Protein 3TTG (pdb70)

Solvent-accessible surface area: 15547 Å² total

B-factor: mean 44.16, std 16.24, range [23.48, 127.46]

Secondary structure (DSSP, 8-state):
-------GGGTTHHHHHHS-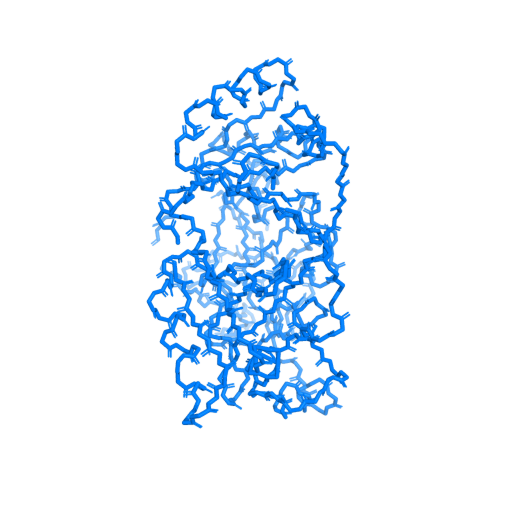EEE--SSPPP-EEEESTTHHHHHHTTBSS--SS--TTBEEEEEEE-TT--EEEEEEEEEETTEEEEE--TT-HHHHHHHHHHT--TT---EEE--TTEEEEEEESTTHHHHHHHHSSS---SSEE--TTS-EEEE--SB-GGG-B---EEEEEEEGGGHHHHHHHHHHHHHHHT-EE--HHHHHHHHHHTT---TTTTSSTT--TTTTT-HHHH--SSS---TTHHHHHHHHHTS---EEEEEEEE------SEEEE-TTT--EEEEEEEEEEETTTTEEEEEEEEEGGG-STT-EEE-TT--EEEEE-S---

Structure (mmCIF, N/CA/C/O backbone):
data_3TTG
#
_entry.id   3TTG
#
_cell.length_a   115.616
_cell.length_b   115.616
_cell.length_c   75.428
_cell.angle_alpha   90.00
_cell.angle_beta   90.00
_cell.angle_gamma   90.00
#
_symmetry.space_group_name_H-M   'P 43 21 2'
#
loop_
_entity.id
_entity.type
_entity.pdbx_description
1 polymer 'Putative aminomethyltransferase'
2 non-polymer 'CHLORIDE ION'
3 water water
#
loop_
_atom_site.group_PDB
_atom_site.id
_atom_site.type_symbol
_atom_site.label_atom_id
_atom_site.label_alt_id
_atom_site.label_comp_id
_atom_site.label_asym_id
_atom_site.label_entity_id
_atom_site.label_seq_id
_atom_site.pdbx_PDB_ins_code
_atom_site.Cartn_x
_atom_site.Cartn_y
_atom_site.Cartn_z
_atom_site.occupancy
_atom_site.B_iso_or_equiv
_atom_site.auth_seq_id
_atom_site.auth_comp_id
_atom_site.auth_asym_id
_atom_site.auth_atom_id
_atom_site.pdbx_PDB_model_num
ATOM 1 N N . ASN A 1 16 ? 45.481 10.573 -0.690 1.00 68.28 -5 ASN A N 1
ATOM 2 C CA . ASN A 1 16 ? 46.303 10.626 0.530 1.00 67.52 -5 ASN A CA 1
ATOM 3 C C . ASN A 1 16 ? 45.658 9.703 1.562 1.00 67.89 -5 ASN A C 1
ATOM 4 O O . ASN A 1 16 ? 44.682 10.084 2.208 1.00 69.98 -5 ASN A O 1
ATOM 9 N N . LEU A 1 17 ? 46.116 8.444 1.613 1.00 60.05 -4 LEU A N 1
ATOM 10 C CA . LEU A 1 17 ? 45.578 7.426 2.517 1.00 57.74 -4 LEU A CA 1
ATOM 11 C C . LEU A 1 17 ? 46.527 7.233 3.680 1.00 56.20 -4 LEU A C 1
ATOM 12 O O . LEU A 1 17 ? 47.730 7.406 3.529 1.00 55.71 -4 LEU A O 1
ATOM 17 N N . TYR A 1 18 ? 45.978 6.937 4.851 1.00 49.72 -3 TYR A N 1
ATOM 18 C CA . TYR A 1 18 ? 46.742 6.777 6.095 1.00 47.02 -3 TYR A CA 1
ATOM 19 C C . TYR A 1 18 ? 47.126 5.336 6.255 1.00 51.29 -3 TYR A C 1
ATOM 20 O O . TYR A 1 18 ? 46.316 4.521 6.679 1.00 50.45 -3 TYR A O 1
ATOM 29 N N . PHE A 1 19 ? 48.353 5.012 5.882 1.00 48.96 -2 PHE A N 1
ATOM 30 C CA . PHE A 1 19 ? 48.900 3.662 5.998 1.00 49.10 -2 PHE A CA 1
ATOM 31 C C . PHE A 1 19 ? 50.050 3.699 7.015 1.00 54.88 -2 PHE A C 1
ATOM 32 O O . PHE A 1 19 ? 51.052 3.023 6.869 1.00 58.58 -2 PHE A O 1
ATOM 40 N N . GLN A 1 20 ? 49.845 4.449 8.074 1.00 48.49 -1 GLN A N 1
ATOM 41 C CA . GLN A 1 20 ? 50.815 4.693 9.137 1.00 49.75 -1 GLN A CA 1
ATOM 42 C C . GLN A 1 20 ? 50.286 4.156 10.468 1.00 47.41 -1 GLN A C 1
ATOM 43 O O . GLN A 1 20 ? 50.757 4.608 11.493 1.00 46.91 -1 GLN A O 1
ATOM 49 N N . GLY A 1 21 ? 49.292 3.256 10.474 1.00 38.36 0 GLY A N 1
ATOM 50 C CA . GLY A 1 21 ? 48.637 2.899 11.734 1.00 35.71 0 GLY A CA 1
ATOM 51 C C . GLY A 1 21 ? 49.328 1.841 12.553 1.00 39.97 0 GLY A C 1
ATOM 52 O O . GLY A 1 21 ? 50.175 1.101 12.041 1.00 38.03 0 GLY A O 1
ATOM 61 N N . LEU A 1 23 ? 48.250 -1.489 14.510 1.00 37.43 2 LEU A N 1
ATOM 62 C CA . LEU A 1 23 ? 47.118 -2.403 14.643 1.00 38.44 2 LEU A CA 1
ATOM 63 C C . LEU A 1 23 ? 47.520 -3.536 15.605 1.00 40.68 2 LEU A C 1
ATOM 64 O O . LEU A 1 23 ? 47.897 -4.632 15.202 1.00 39.90 2 LEU A O 1
ATOM 69 N N . THR A 1 24 ? 47.382 -3.266 16.877 1.00 37.49 3 THR A N 1
ATOM 70 C CA . THR A 1 24 ? 47.882 -4.141 17.944 1.00 40.55 3 THR A CA 1
ATOM 71 C C . THR A 1 24 ? 47.258 -5.516 17.988 1.00 41.47 3 THR A C 1
ATOM 72 O O . THR A 1 24 ? 47.930 -6.432 18.452 1.00 37.66 3 THR A O 1
ATOM 76 N N . GLU A 1 25 ? 45.992 -5.686 17.524 1.00 39.31 4 GLU A N 1
ATOM 77 C CA . GLU A 1 25 ? 45.370 -7.024 17.584 1.00 40.20 4 GLU A CA 1
ATOM 78 C C . GLU A 1 25 ? 46.075 -8.078 16.712 1.00 42.93 4 GLU A C 1
ATOM 79 O O . GLU A 1 25 ? 45.980 -9.247 17.051 1.00 42.05 4 GLU A O 1
ATOM 85 N N . VAL A 1 26 ? 46.855 -7.687 15.685 1.00 37.17 5 VAL A N 1
ATOM 86 C CA . VAL A 1 26 ? 47.592 -8.659 14.827 1.00 35.03 5 VAL A CA 1
ATOM 87 C C . VAL A 1 26 ? 49.086 -8.411 14.824 1.00 37.97 5 VAL A C 1
ATOM 88 O O . VAL A 1 26 ? 49.787 -8.932 13.942 1.00 37.48 5 VAL A O 1
ATOM 92 N N . SER A 1 27 ? 49.598 -7.626 15.810 1.00 35.29 6 SER A N 1
ATOM 93 C CA . SER A 1 27 ? 51.032 -7.348 15.902 1.00 38.92 6 SER A CA 1
ATOM 94 C C . SER A 1 27 ? 51.886 -8.632 16.044 1.00 45.51 6 SER A C 1
ATOM 95 O O . SER A 1 27 ? 53.059 -8.621 15.682 1.00 45.72 6 SER A O 1
ATOM 98 N N . ASP A 1 28 ? 51.326 -9.698 16.610 1.00 42.99 7 ASP A N 1
ATOM 99 C CA . ASP A 1 28 ? 52.089 -10.934 16.803 1.00 43.13 7 ASP A CA 1
ATOM 100 C C . ASP A 1 28 ? 52.281 -11.746 15.488 1.00 41.61 7 ASP A C 1
ATOM 101 O O . ASP A 1 28 ? 53.016 -12.725 15.536 1.00 40.83 7 ASP A O 1
ATOM 106 N N . THR A 1 29 ? 51.749 -11.314 14.301 1.00 34.05 8 THR A N 1
ATOM 107 C CA . THR A 1 29 ? 52.130 -12.038 13.065 1.00 33.30 8 THR A CA 1
ATOM 108 C C . THR A 1 29 ? 53.617 -11.809 12.808 1.00 38.02 8 THR A C 1
ATOM 109 O O . THR A 1 29 ? 54.294 -12.664 12.241 1.00 35.97 8 THR A O 1
ATOM 113 N N . ARG A 1 30 ? 54.166 -10.680 13.325 1.00 35.88 9 ARG A N 1
ATOM 114 C CA . ARG A 1 30 ? 55.600 -10.360 13.167 1.00 36.64 9 ARG A CA 1
ATOM 115 C C . ARG A 1 30 ? 56.491 -11.513 13.645 1.00 40.15 9 ARG A C 1
ATOM 116 O O . ARG A 1 30 ? 57.460 -11.875 12.973 1.00 39.66 9 ARG A O 1
ATOM 124 N N . ILE A 1 31 ? 56.113 -12.139 14.773 1.00 36.73 10 ILE A N 1
ATOM 125 C CA . ILE A 1 31 ? 56.870 -13.265 15.323 1.00 35.91 10 ILE A CA 1
ATOM 126 C C . ILE A 1 31 ? 56.713 -14.459 14.394 1.00 38.02 10 ILE A C 1
ATOM 127 O O . ILE A 1 31 ? 57.682 -15.186 14.153 1.00 38.95 10 ILE A O 1
ATOM 132 N N . ALA A 1 32 ? 55.510 -14.698 13.871 1.00 35.21 11 ALA A N 1
ATOM 133 C CA . ALA A 1 32 ? 55.336 -15.839 12.968 1.00 34.21 11 ALA A CA 1
ATOM 134 C C . ALA A 1 32 ? 56.146 -15.674 11.676 1.00 37.63 11 ALA A C 1
ATOM 135 O O . ALA A 1 32 ? 56.698 -16.652 11.186 1.00 37.20 11 ALA A O 1
ATOM 137 N N . HIS A 1 33 ? 56.270 -14.425 11.152 1.00 35.57 12 HIS A N 1
ATOM 138 C CA . HIS A 1 33 ? 57.053 -14.161 9.941 1.00 34.47 12 HIS A CA 1
ATOM 139 C C . HIS A 1 33 ? 58.558 -14.325 10.168 1.00 41.26 12 HIS A C 1
ATOM 140 O O . HIS A 1 33 ? 59.260 -14.684 9.247 1.00 42.59 12 HIS A O 1
ATOM 147 N N . LYS A 1 34 ? 59.043 -14.076 11.379 1.00 40.10 13 LYS A N 1
ATOM 148 C CA . LYS A 1 34 ? 60.468 -14.151 11.703 1.00 40.79 13 LYS A CA 1
ATOM 149 C C . LYS A 1 34 ? 60.868 -15.529 12.269 1.00 43.85 13 LYS A C 1
ATOM 150 O O . LYS A 1 34 ? 61.982 -15.970 12.032 1.00 43.68 13 LYS A O 1
ATOM 156 N N . LYS A 1 35 ? 60.015 -16.145 13.087 1.00 39.60 14 LYS A N 1
ATOM 157 C CA . LYS A 1 35 ? 60.295 -17.454 13.700 1.00 39.11 14 LYS A CA 1
ATOM 158 C C . LYS A 1 35 ? 59.259 -18.477 13.238 1.00 40.08 14 LYS A C 1
ATOM 159 O O . LYS A 1 35 ? 59.455 -19.170 12.229 1.00 40.55 14 LYS A O 1
ATOM 165 N N . PHE A 1 36 ? 58.183 -18.618 13.969 1.00 36.87 15 PHE A N 1
ATOM 166 C CA . PHE A 1 36 ? 57.110 -19.523 13.577 1.00 37.17 15 PHE A CA 1
ATOM 167 C C . PHE A 1 36 ? 55.881 -19.216 14.384 1.00 38.82 15 PHE A C 1
ATOM 168 O O . PHE A 1 36 ? 55.967 -18.622 15.464 1.00 37.45 15 PHE A O 1
ATOM 176 N N . GLY A 1 37 ? 54.758 -19.608 13.812 1.00 35.14 16 GLY A N 1
ATOM 177 C CA . GLY A 1 37 ? 53.457 -19.448 14.408 1.00 33.72 16 GLY A CA 1
ATOM 178 C C . GLY A 1 37 ? 52.816 -20.800 14.489 1.00 36.71 16 GLY A C 1
ATOM 179 O O . GLY A 1 37 ? 52.967 -21.625 13.588 1.00 34.13 16 GLY A O 1
ATOM 180 N N . LEU A 1 38 ? 52.052 -20.995 15.534 1.00 35.82 17 LEU A N 1
ATOM 181 C CA . LEU A 1 38 ? 51.295 -22.215 15.829 1.00 34.66 17 LEU A CA 1
ATOM 182 C C . LEU A 1 38 ? 49.818 -21.863 15.888 1.00 36.92 17 LEU A C 1
ATOM 183 O O . LEU A 1 38 ? 49.450 -20.853 16.512 1.00 37.01 17 LEU A O 1
ATOM 188 N N . PHE A 1 39 ? 48.955 -22.672 15.219 1.00 32.90 18 PHE A N 1
ATOM 189 C CA . PHE A 1 39 ? 47.523 -22.440 15.170 1.00 31.86 18 PHE A CA 1
ATOM 190 C C . PHE A 1 39 ? 46.742 -23.728 15.325 1.00 34.00 18 PHE A C 1
ATOM 191 O O . PHE A 1 39 ? 47.019 -24.701 14.616 1.00 31.55 18 PHE A O 1
ATOM 199 N N . TYR A 1 40 ? 45.688 -23.712 16.174 1.00 34.10 19 TYR A N 1
ATOM 200 C CA . TYR A 1 40 ? 44.808 -24.862 16.382 1.00 34.50 19 TYR A CA 1
ATOM 201 C C . TYR A 1 40 ? 43.452 -24.576 15.765 1.00 36.25 19 TYR A C 1
ATOM 202 O O . TYR A 1 40 ? 42.650 -23.893 16.374 1.00 35.95 19 TYR A O 1
ATOM 211 N N . PRO A 1 41 ? 43.178 -25.002 14.536 1.00 33.22 20 PRO A N 1
ATOM 212 C CA . PRO A 1 41 ? 41.862 -24.670 13.935 1.00 32.42 20 PRO A CA 1
ATOM 213 C C . PRO A 1 41 ? 40.694 -25.277 14.681 1.00 37.02 20 PRO A C 1
ATOM 214 O O . PRO A 1 41 ? 40.795 -26.394 15.191 1.00 37.82 20 PRO A O 1
ATOM 218 N N . SER A 1 42 ? 39.609 -24.523 14.765 1.00 33.83 21 SER A N 1
ATOM 219 C CA . SER A 1 42 ? 38.373 -24.927 15.405 1.00 36.60 21 SER A CA 1
ATOM 220 C C . SER A 1 42 ? 37.721 -26.038 14.582 1.00 41.99 21 SER A C 1
ATOM 221 O O . SER A 1 42 ? 37.137 -26.980 15.120 1.00 39.78 21 SER A O 1
ATOM 224 N N . VAL A 1 43 ? 37.865 -25.942 13.263 1.00 36.52 22 VAL A N 1
ATOM 225 C CA . VAL A 1 43 ? 37.377 -26.963 12.351 1.00 34.69 22 VAL A CA 1
ATOM 226 C C . VAL A 1 43 ? 38.541 -27.296 11.430 1.00 37.97 22 VAL A C 1
ATOM 227 O O . VAL A 1 43 ? 38.999 -26.445 10.674 1.00 36.91 22 VAL A O 1
ATOM 231 N N . SER A 1 44 ? 39.024 -28.497 11.492 1.00 35.85 23 SER A N 1
ATOM 232 C CA . SER A 1 44 ? 40.117 -28.897 10.614 1.00 37.17 23 SER A CA 1
ATOM 233 C C . SER A 1 44 ? 39.645 -29.223 9.198 1.00 40.85 23 SER A C 1
ATOM 234 O O . SER A 1 44 ? 38.451 -29.427 8.966 1.00 37.71 23 SER A O 1
ATOM 237 N N . ARG A 1 45 ? 40.600 -29.342 8.252 1.00 34.35 24 ARG A N 1
ATOM 238 C CA . ARG A 1 45 ? 40.245 -29.977 7.010 1.00 31.11 24 ARG A CA 1
ATOM 239 C C . ARG A 1 45 ? 39.825 -31.451 7.304 1.00 33.59 24 ARG A C 1
ATOM 240 O O . ARG A 1 45 ? 40.468 -32.183 8.092 1.00 31.83 24 ARG A O 1
ATOM 248 N N . PRO A 1 46 ? 38.784 -31.945 6.640 1.00 29.77 25 PRO A N 1
ATOM 249 C CA . PRO A 1 46 ? 38.484 -33.394 6.722 1.00 29.71 25 PRO A CA 1
ATOM 250 C C . PRO A 1 46 ? 39.617 -34.256 6.159 1.00 32.28 25 PRO A C 1
ATOM 251 O O . PRO A 1 46 ? 40.446 -33.789 5.390 1.00 32.58 25 PRO A O 1
ATOM 255 N N . SER A 1 47 ? 3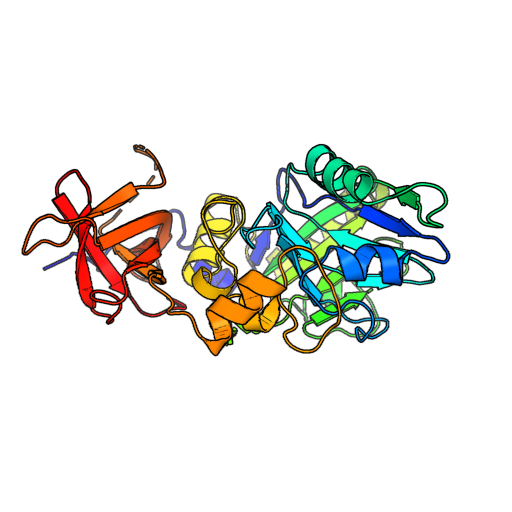9.660 -35.514 6.578 1.00 30.00 26 SER A N 1
ATOM 256 C CA . SER A 1 47 ? 40.650 -36.544 6.206 1.00 29.39 26 SER A CA 1
ATOM 257 C C . SER A 1 47 ? 39.951 -37.608 5.450 1.00 30.44 26 SER A C 1
ATOM 258 O O . SER A 1 47 ? 39.356 -38.477 6.076 1.00 31.13 26 SER A O 1
ATOM 261 N N . ILE A 1 48 ? 39.969 -37.552 4.121 1.00 26.91 27 ILE A N 1
ATOM 262 C CA . ILE A 1 48 ? 39.212 -38.495 3.293 1.00 26.38 27 ILE A CA 1
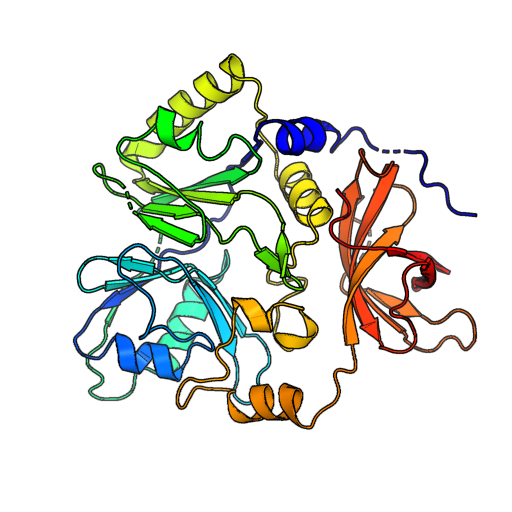ATOM 263 C C . ILE A 1 48 ? 40.131 -39.434 2.606 1.00 33.04 27 ILE A C 1
ATOM 264 O O . ILE A 1 48 ? 41.070 -38.999 1.935 1.00 30.89 27 ILE A O 1
ATOM 269 N N . PHE A 1 49 ? 39.875 -40.726 2.725 1.00 32.31 28 PHE A N 1
ATOM 270 C CA . PHE A 1 49 ? 40.757 -41.707 2.063 1.00 32.16 28 PHE A CA 1
ATOM 271 C C . PHE A 1 49 ? 40.033 -42.425 0.958 1.00 35.39 28 PHE A C 1
ATOM 272 O O . PHE A 1 49 ? 38.832 -42.706 1.067 1.00 35.61 28 PHE A O 1
ATOM 280 N N . VAL A 1 50 ? 40.762 -42.708 -0.129 1.00 30.71 29 VAL A N 1
ATOM 281 C CA . VAL A 1 50 ? 40.232 -43.439 -1.267 1.00 30.53 29 VAL A CA 1
ATOM 282 C C . VAL A 1 50 ? 41.112 -44.677 -1.509 1.00 34.48 29 VAL A C 1
ATOM 283 O O . VAL A 1 50 ? 42.321 -44.574 -1.754 1.00 33.52 29 VAL A O 1
ATOM 287 N N . GLU A 1 51 ? 40.485 -45.833 -1.498 1.00 34.29 30 GLU A N 1
ATOM 288 C CA . GLU A 1 51 ? 41.156 -47.098 -1.736 1.00 36.23 30 GLU A CA 1
ATOM 289 C C . GLU A 1 51 ? 40.492 -47.854 -2.839 1.00 39.06 30 GLU A C 1
ATOM 290 O O . GLU A 1 51 ? 39.407 -47.471 -3.298 1.00 35.19 30 GLU A O 1
ATOM 296 N N . GLY A 1 52 ? 41.180 -48.875 -3.321 1.00 37.96 31 GLY A N 1
ATOM 297 C CA . GLY A 1 52 ? 40.658 -49.765 -4.351 1.00 37.83 31 GLY A CA 1
ATOM 298 C C . GLY A 1 52 ? 41.524 -49.780 -5.585 1.00 42.47 31 GLY A C 1
ATOM 299 O O . GLY A 1 52 ? 42.332 -48.882 -5.813 1.00 40.18 31 GLY A O 1
ATOM 300 N N . GLU A 1 53 ? 41.331 -50.802 -6.400 1.00 41.07 32 GLU A N 1
ATOM 301 C CA . GLU A 1 53 ? 42.113 -51.019 -7.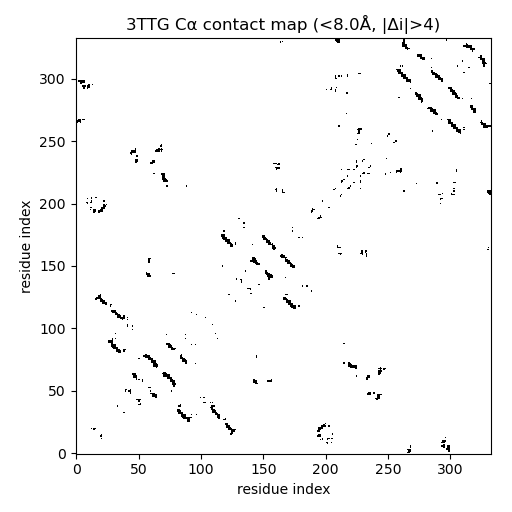609 1.00 41.37 32 GLU A CA 1
ATOM 302 C C . GLU A 1 53 ? 41.951 -49.882 -8.635 1.00 44.12 32 GLU A C 1
ATOM 303 O O . GLU A 1 53 ? 42.919 -49.566 -9.306 1.00 45.24 32 GLU A O 1
ATOM 309 N N . ASP A 1 54 ? 40.767 -49.254 -8.718 1.00 38.50 33 ASP A N 1
ATOM 310 C CA . ASP A 1 54 ? 40.520 -48.128 -9.653 1.00 37.74 33 ASP A CA 1
ATOM 311 C C . ASP A 1 54 ? 40.597 -46.765 -8.971 1.00 40.16 33 ASP A C 1
ATOM 312 O O . ASP A 1 54 ? 40.165 -45.793 -9.572 1.00 40.31 33 ASP A O 1
ATOM 317 N N . ARG A 1 55 ? 41.232 -46.649 -7.800 1.00 34.42 34 ARG A N 1
ATOM 318 C CA . ARG A 1 55 ? 41.286 -45.363 -7.093 1.00 33.88 34 ARG A CA 1
ATOM 319 C C . ARG A 1 55 ? 41.944 -44.258 -7.921 1.00 38.53 34 ARG A C 1
ATOM 320 O O . ARG A 1 55 ? 41.495 -43.128 -7.878 1.00 36.20 34 ARG A O 1
ATOM 328 N N . LYS A 1 56 ? 42.988 -44.593 -8.672 1.00 37.04 35 LYS A N 1
ATOM 329 C CA . LYS A 1 56 ? 43.805 -43.607 -9.390 1.00 37.67 35 LYS A CA 1
ATOM 330 C C . LYS A 1 56 ? 43.065 -43.049 -10.591 1.00 36.51 35 LYS A C 1
ATOM 331 O O . LYS A 1 56 ? 42.974 -41.858 -10.757 1.00 35.66 35 LYS A O 1
ATOM 337 N N . ASN A 1 57 ? 42.581 -43.910 -11.443 1.00 34.17 36 ASN A N 1
ATOM 338 C CA . ASN A 1 57 ? 41.810 -43.509 -12.613 1.00 33.61 36 ASN A CA 1
ATOM 339 C C . ASN A 1 57 ? 40.534 -42.737 -12.196 1.00 36.37 36 ASN A C 1
ATOM 340 O O . ASN A 1 57 ? 40.113 -41.778 -12.859 1.00 33.33 36 ASN A O 1
ATOM 345 N N . PHE A 1 58 ? 39.888 -43.233 -11.145 1.00 31.03 37 PHE A N 1
ATOM 346 C CA . PHE A 1 58 ? 38.694 -42.625 -10.600 1.00 30.75 37 PHE A CA 1
ATOM 347 C C . PHE A 1 58 ? 38.996 -41.134 -10.224 1.00 30.77 37 PHE A C 1
ATOM 348 O O . PHE A 1 58 ? 38.354 -40.229 -10.731 1.00 28.34 37 PHE A O 1
ATOM 356 N N . LEU A 1 59 ? 39.982 -40.899 -9.397 1.00 28.58 38 LEU A N 1
ATOM 357 C CA . LEU A 1 59 ? 40.313 -39.545 -8.975 1.00 28.91 38 LEU A CA 1
ATOM 358 C C . LEU A 1 59 ? 40.909 -38.700 -10.071 1.00 29.56 38 LEU A C 1
ATOM 359 O O . LEU A 1 59 ? 40.599 -37.516 -10.149 1.00 27.59 38 LEU A O 1
ATOM 364 N N . GLN A 1 60 ? 41.679 -39.294 -10.964 1.00 26.49 39 GLN A N 1
ATOM 365 C CA . GLN A 1 60 ? 42.282 -38.559 -12.094 1.00 26.66 39 GLN A CA 1
ATOM 366 C C . GLN A 1 60 ? 41.231 -37.939 -13.020 1.00 31.42 39 GLN A C 1
ATOM 367 O O . GLN A 1 60 ? 41.486 -36.888 -13.614 1.00 30.14 39 GLN A O 1
ATOM 373 N N . GLY A 1 61 ? 40.058 -38.580 -13.142 1.00 28.64 40 GLY A N 1
ATOM 374 C CA . GLY A 1 61 ? 38.990 -38.086 -13.993 1.00 26.47 40 GLY A CA 1
ATOM 375 C C . GLY A 1 61 ? 38.165 -36.990 -13.335 1.00 30.05 40 GLY A C 1
ATOM 376 O O . GLY A 1 61 ? 37.372 -36.323 -14.002 1.00 29.02 40 GLY A O 1
ATOM 377 N N . ILE A 1 62 ? 38.396 -36.701 -12.067 1.00 25.81 41 ILE A N 1
ATOM 378 C CA . ILE A 1 62 ? 37.585 -35.648 -11.419 1.00 28.50 41 ILE A CA 1
ATOM 379 C C . ILE A 1 62 ? 38.410 -34.497 -10.823 1.00 30.34 41 ILE A C 1
ATOM 380 O O . ILE A 1 62 ? 37.868 -33.410 -10.690 1.00 31.20 41 ILE A O 1
ATOM 385 N N . ALA A 1 63 ? 39.670 -34.737 -10.468 1.00 30.27 42 ALA A N 1
ATOM 386 C CA . ALA A 1 63 ? 40.617 -33.746 -9.979 1.00 28.54 42 ALA A CA 1
ATOM 387 C C . ALA A 1 63 ? 41.214 -33.012 -11.190 1.00 29.69 42 ALA A C 1
ATOM 388 O O . ALA A 1 63 ? 41.482 -33.634 -12.230 1.00 29.20 42 ALA A O 1
ATOM 390 N N . SER A 1 64 ? 41.517 -31.735 -11.021 1.00 24.76 43 SER A N 1
ATOM 391 C CA . SER A 1 64 ? 42.180 -30.963 -12.085 1.00 25.31 43 SER A CA 1
ATOM 392 C C . SER A 1 64 ? 43.703 -31.211 -12.132 1.00 27.17 43 SER A C 1
ATOM 393 O O . SER A 1 64 ? 44.358 -30.918 -13.128 1.00 27.37 43 SER A O 1
ATOM 396 N N . GLN A 1 65 ? 44.264 -31.750 -11.032 1.00 26.37 44 GLN A N 1
ATOM 397 C CA . GLN A 1 65 ? 45.668 -32.040 -10.913 1.00 25.46 44 GLN A CA 1
ATOM 398 C C . GLN A 1 65 ? 45.983 -33.443 -11.436 1.00 29.36 44 GLN A C 1
ATOM 399 O O . GLN A 1 65 ? 45.133 -34.321 -11.443 1.00 28.10 44 GLN A O 1
ATOM 405 N N . ASP A 1 66 ? 47.173 -33.617 -11.946 1.00 25.52 45 ASP A N 1
ATOM 406 C CA . ASP A 1 66 ? 47.705 -34.915 -12.342 1.00 27.67 45 ASP A CA 1
ATOM 407 C C . ASP A 1 66 ? 48.109 -35.708 -11.056 1.00 39.37 45 ASP A C 1
ATOM 408 O O . ASP A 1 66 ? 49.134 -35.373 -10.418 1.00 39.95 45 ASP A O 1
ATOM 413 N N . ILE A 1 67 ? 47.245 -36.644 -10.656 1.00 42.45 46 ILE A N 1
ATOM 414 C CA . ILE A 1 67 ? 47.371 -37.527 -9.478 1.00 46.17 46 ILE A CA 1
ATOM 415 C C . ILE A 1 67 ? 48.253 -38.750 -9.802 1.00 51.69 46 ILE A C 1
ATOM 416 O O . ILE A 1 67 ? 48.835 -39.278 -8.889 1.00 51.17 46 ILE A O 1
ATOM 421 N N . LEU A 1 68 ? 48.285 -39.235 -11.064 1.00 53.36 47 LEU A N 1
ATOM 422 C CA . LEU A 1 68 ? 49.039 -40.428 -11.487 1.00 56.10 47 LEU A CA 1
ATOM 423 C C . LEU A 1 68 ? 50.544 -40.227 -11.429 1.00 63.57 47 LEU A C 1
ATOM 424 O O . LEU A 1 68 ? 51.270 -41.131 -11.019 1.00 63.34 47 LEU A O 1
ATOM 429 N N . LYS A 1 69 ? 51.012 -39.075 -11.904 1.00 64.42 48 LYS A N 1
ATOM 430 C CA . LYS A 1 69 ? 52.443 -38.756 -11.932 1.00 66.87 48 LYS A CA 1
ATOM 431 C C . LYS A 1 69 ? 53.019 -38.558 -10.532 1.00 73.48 48 LYS A C 1
ATOM 432 O O . LYS A 1 69 ? 54.229 -38.758 -10.340 1.00 73.82 48 LYS A O 1
ATOM 438 N N . GLN A 1 70 ? 52.171 -38.110 -9.579 1.00 70.03 49 GLN A N 1
ATOM 439 C CA . GLN A 1 70 ? 52.581 -37.811 -8.205 1.00 69.66 49 GLN A CA 1
ATOM 440 C C . GLN A 1 70 ? 53.373 -38.963 -7.562 1.00 72.26 49 GLN A C 1
ATOM 441 O O . GLN A 1 70 ? 52.930 -40.111 -7.616 1.00 71.26 49 GLN A O 1
ATOM 447 N N . ASP A 1 71 ? 54.527 -38.640 -6.929 1.00 69.64 50 ASP A N 1
ATOM 448 C CA . ASP A 1 71 ? 55.406 -39.635 -6.257 1.00 69.44 50 ASP A CA 1
ATOM 449 C C . ASP A 1 71 ? 54.845 -40.087 -4.873 1.00 71.55 50 ASP A C 1
ATOM 450 O O . ASP A 1 71 ? 53.849 -39.546 -4.396 1.00 71.99 50 ASP A O 1
ATOM 455 N N . GLU A 1 72 ? 55.493 -41.087 -4.252 1.00 65.11 51 GLU A N 1
ATOM 456 C CA . GLU A 1 72 ? 55.048 -41.715 -2.998 1.00 63.93 51 GLU A CA 1
ATOM 457 C C . GLU A 1 72 ? 54.943 -40.777 -1.778 1.00 62.13 51 GLU A C 1
ATOM 458 O O . GLU A 1 72 ? 53.942 -40.852 -1.067 1.00 61.36 51 GLU A O 1
ATOM 464 N N . LYS A 1 73 ? 55.946 -39.941 -1.487 1.00 51.43 52 LYS A N 1
ATOM 465 C CA . LYS A 1 73 ? 55.834 -39.079 -0.283 1.00 49.79 52 LYS A CA 1
ATOM 466 C C . LYS A 1 73 ? 55.605 -37.597 -0.701 1.00 45.75 52 LYS A C 1
ATOM 467 O O . LYS A 1 73 ? 55.940 -36.686 0.037 1.00 43.26 52 LYS A O 1
ATOM 473 N N . SER A 1 74 ? 54.977 -37.368 -1.848 1.00 43.24 53 SER A N 1
ATOM 474 C CA . SER A 1 74 ? 54.726 -36.040 -2.327 1.00 41.26 53 SER A CA 1
ATOM 475 C C . SER A 1 74 ? 53.323 -35.597 -1.977 1.00 39.31 53 SER A C 1
ATOM 476 O O . SER A 1 74 ? 52.373 -36.402 -1.825 1.00 38.71 53 SER A O 1
ATOM 479 N N . LEU A 1 75 ? 53.174 -34.275 -1.925 1.00 32.40 54 LEU A N 1
ATOM 480 C CA . LEU A 1 75 ? 51.895 -33.655 -1.739 1.00 32.25 54 LEU A CA 1
ATOM 481 C C . LEU A 1 75 ? 51.576 -32.849 -2.995 1.00 35.20 54 LEU A C 1
ATOM 482 O O . LEU A 1 75 ? 52.454 -32.173 -3.506 1.00 34.02 54 LEU A O 1
ATOM 487 N N . SER A 1 76 ? 50.335 -32.841 -3.423 1.00 29.31 55 SER A N 1
ATOM 488 C CA . SER A 1 76 ? 49.938 -31.978 -4.542 1.00 30.06 55 SER A CA 1
ATOM 489 C C . SER A 1 76 ? 48.658 -31.243 -4.192 1.00 29.69 55 SER A C 1
ATOM 490 O O . SER A 1 76 ? 47.966 -31.616 -3.237 1.00 29.47 55 SER A O 1
ATOM 493 N N . TYR A 1 77 ? 48.483 -30.068 -4.788 1.00 25.78 56 TYR A N 1
ATOM 494 C CA . TYR A 1 77 ? 47.300 -29.281 -4.657 1.00 26.76 56 TYR A CA 1
ATOM 495 C C . TYR A 1 77 ? 46.418 -29.576 -5.867 1.00 27.87 56 TYR A C 1
ATOM 496 O O . TYR A 1 77 ? 46.930 -29.753 -6.983 1.00 24.80 56 TYR A O 1
ATOM 505 N N . SER A 1 78 ? 45.153 -29.632 -5.653 1.00 23.61 57 SER A N 1
ATOM 506 C CA . SER A 1 78 ? 44.192 -29.806 -6.752 1.00 23.48 57 SER A CA 1
ATOM 507 C C . SER A 1 78 ? 42.925 -29.062 -6.506 1.00 30.37 57 SER A C 1
ATOM 508 O O . SER A 1 78 ? 42.508 -28.881 -5.359 1.00 30.57 57 SER A O 1
ATOM 511 N N . PHE A 1 79 ? 42.243 -28.745 -7.597 1.00 28.11 58 PHE A N 1
ATOM 512 C CA . PHE A 1 79 ? 40.865 -28.342 -7.597 1.00 26.36 58 PHE A CA 1
ATOM 513 C C . PHE A 1 79 ? 39.983 -29.511 -8.016 1.00 30.16 58 PHE A C 1
ATOM 514 O O . PHE A 1 79 ? 40.425 -30.469 -8.653 1.00 27.55 58 PHE A O 1
ATOM 522 N N . PHE A 1 80 ? 38.719 -29.376 -7.681 1.00 28.24 59 PHE A N 1
ATOM 523 C CA . PHE A 1 80 ? 37.610 -30.208 -8.150 1.00 27.40 59 PHE A CA 1
ATOM 524 C C . PHE A 1 80 ? 36.656 -29.237 -8.767 1.00 29.00 59 PHE A C 1
ATOM 525 O O . PHE A 1 80 ? 36.109 -28.347 -8.087 1.00 28.77 59 PHE A O 1
ATOM 533 N N . LEU A 1 81 ? 36.542 -29.316 -10.065 1.00 25.43 60 LEU A N 1
ATOM 534 C CA . LEU A 1 81 ? 35.714 -28.353 -10.798 1.00 26.01 60 LEU A CA 1
ATOM 535 C C . LEU A 1 81 ? 34.412 -28.908 -11.239 1.00 31.76 60 LEU A C 1
ATOM 536 O O . LEU A 1 81 ? 34.252 -30.107 -11.291 1.00 31.11 60 LEU A O 1
ATOM 541 N N . ASN A 1 82 ? 33.469 -28.010 -11.583 1.00 31.77 61 ASN A N 1
ATOM 542 C CA . ASN A 1 82 ? 32.232 -28.390 -12.214 1.00 31.82 61 ASN A CA 1
ATOM 543 C C . ASN A 1 82 ? 32.514 -28.465 -13.726 1.00 34.18 61 ASN A C 1
ATOM 544 O O . ASN A 1 82 ? 33.583 -28.036 -14.147 1.00 31.29 61 ASN A O 1
ATOM 549 N N . PRO A 1 83 ? 31.559 -28.906 -14.557 1.00 31.90 62 PRO A N 1
ATOM 550 C CA . PRO A 1 83 ? 31.800 -29.026 -16.012 1.00 31.47 62 PRO A CA 1
ATOM 551 C C . PRO A 1 83 ? 32.194 -27.719 -16.760 1.00 35.08 62 PRO A C 1
ATOM 552 O O . PRO A 1 83 ? 32.800 -27.767 -17.850 1.00 30.91 62 PRO A O 1
ATOM 556 N N . LYS A 1 84 ? 31.796 -26.570 -16.203 1.00 31.59 63 LYS A N 1
ATOM 557 C CA . LYS A 1 84 ? 32.123 -25.271 -16.741 1.00 31.01 63 LYS A CA 1
ATOM 558 C C . LYS A 1 84 ? 33.473 -24.765 -16.168 1.00 34.37 63 LYS A C 1
ATOM 559 O O . LYS A 1 84 ? 33.835 -23.652 -16.456 1.00 32.61 63 LYS A O 1
ATOM 565 N N . ALA A 1 85 ? 34.219 -25.580 -15.372 1.00 30.99 64 ALA A N 1
ATOM 566 C CA . ALA A 1 85 ? 35.525 -25.248 -14.844 1.00 30.10 64 ALA A CA 1
ATOM 567 C C . ALA A 1 85 ? 35.521 -24.244 -13.714 1.00 34.40 64 ALA A C 1
ATOM 568 O O . ALA A 1 85 ? 36.602 -23.824 -13.329 1.00 30.70 64 ALA A O 1
ATOM 570 N N . ARG A 1 86 ? 34.380 -24.019 -13.053 1.00 33.23 65 ARG A N 1
ATOM 571 C CA . ARG A 1 86 ? 34.337 -23.216 -11.835 1.00 31.89 65 ARG A CA 1
ATOM 572 C C . ARG A 1 86 ? 34.741 -24.110 -10.650 1.00 32.68 65 ARG A C 1
ATOM 573 O O . ARG A 1 86 ? 34.529 -25.317 -10.667 1.00 28.08 65 ARG A O 1
ATOM 581 N N . ILE A 1 87 ? 35.310 -23.498 -9.644 1.00 29.56 66 ILE A N 1
ATOM 582 C CA . ILE A 1 87 ? 35.847 -24.190 -8.483 1.00 28.37 66 ILE A CA 1
ATOM 583 C C . ILE A 1 87 ? 34.736 -24.647 -7.545 1.00 32.94 66 ILE A C 1
ATOM 584 O O . ILE A 1 87 ? 34.014 -23.819 -7.012 1.00 32.16 66 ILE A O 1
ATOM 589 N N . LEU A 1 88 ? 34.697 -25.940 -7.236 1.00 29.52 67 LEU A N 1
ATOM 590 C CA . LEU A 1 88 ? 33.783 -26.472 -6.229 1.00 29.51 67 LEU A CA 1
ATOM 591 C C . LEU A 1 88 ? 34.519 -26.678 -4.973 1.00 31.32 67 LEU A C 1
ATOM 592 O O . LEU A 1 88 ? 34.027 -26.314 -3.929 1.00 31.21 67 LEU A O 1
ATOM 597 N N . PHE A 1 89 ? 35.705 -27.282 -5.045 1.00 28.34 68 PHE A N 1
ATOM 598 C CA . PHE A 1 89 ? 36.578 -27.518 -3.877 1.00 26.60 68 PHE A CA 1
ATOM 599 C C . PHE A 1 89 ? 38.038 -27.425 -4.262 1.00 29.34 68 PHE A C 1
ATOM 600 O O . PHE A 1 89 ? 38.390 -27.566 -5.415 1.00 29.81 68 PHE A O 1
ATOM 608 N N . ASP A 1 90 ? 38.902 -27.257 -3.267 1.00 27.50 69 ASP A N 1
ATOM 609 C CA . ASP A 1 90 ? 40.317 -27.468 -3.413 1.00 28.62 69 ASP A CA 1
ATOM 610 C C . ASP A 1 90 ? 40.637 -28.647 -2.469 1.00 31.97 69 ASP A C 1
ATOM 611 O O . ASP A 1 90 ? 39.811 -29.014 -1.665 1.00 33.38 69 ASP A O 1
ATOM 616 N N . ALA A 1 91 ? 41.740 -29.313 -2.654 1.00 29.23 70 ALA A N 1
ATOM 617 C CA . ALA A 1 91 ? 42.204 -30.356 -1.731 1.00 29.85 70 ALA A CA 1
ATOM 618 C C . ALA A 1 91 ? 43.724 -30.492 -1.780 1.00 31.31 70 ALA A C 1
ATOM 619 O O . ALA A 1 91 ? 44.310 -30.372 -2.854 1.00 29.00 70 ALA A O 1
ATOM 621 N N . TRP A 1 92 ? 44.313 -30.909 -0.677 1.00 29.72 71 TRP A N 1
ATOM 622 C CA . TRP A 1 92 ? 45.681 -31.391 -0.603 1.00 27.98 71 TRP A CA 1
ATOM 623 C C . TRP A 1 92 ? 45.567 -32.873 -0.828 1.00 31.15 71 TRP A C 1
ATOM 624 O O . TRP A 1 92 ? 44.666 -33.519 -0.249 1.00 30.07 71 TRP A O 1
ATOM 635 N N A CYS A 1 93 ? 46.449 -33.424 -1.662 0.60 26.57 72 CYS A N 1
ATOM 636 N N B CYS A 1 93 ? 46.446 -33.428 -1.665 0.40 31.57 72 CYS A N 1
ATOM 637 C CA A CYS A 1 93 ? 46.410 -34.818 -2.082 0.60 27.32 72 CYS A CA 1
ATOM 638 C CA B CYS A 1 93 ? 46.396 -34.823 -2.080 0.40 34.18 72 CYS A CA 1
ATOM 639 C C A CYS A 1 93 ? 47.744 -35.500 -1.792 0.60 34.22 72 CYS A C 1
ATOM 640 C C B CYS A 1 93 ? 47.732 -35.515 -1.824 0.40 37.19 72 CYS A C 1
ATOM 641 O O A CYS A 1 93 ? 48.788 -35.041 -2.261 0.60 31.60 72 CYS A O 1
ATOM 642 O O B CYS A 1 93 ? 48.764 -35.065 -2.321 0.40 35.57 72 CYS A O 1
ATOM 647 N N . GLY A 1 94 ? 47.677 -36.629 -1.098 1.00 32.92 73 GLY A N 1
ATOM 648 C CA . GLY A 1 94 ? 48.829 -37.451 -0.766 1.00 34.61 73 GLY A CA 1
ATOM 649 C C . GLY A 1 94 ? 48.603 -38.913 -1.073 1.00 42.02 73 GLY A C 1
ATOM 650 O O . GLY A 1 94 ? 47.475 -39.342 -1.216 1.00 36.96 73 GLY A O 1
ATOM 651 N N . ASN A 1 95 ? 49.662 -39.700 -1.138 1.00 50.34 74 ASN A N 1
ATOM 652 C CA . ASN A 1 95 ? 49.605 -41.156 -1.340 1.00 54.85 74 ASN A CA 1
ATOM 653 C C . ASN A 1 95 ? 50.247 -41.861 -0.170 1.00 66.51 74 ASN A C 1
ATOM 654 O O . ASN A 1 95 ? 51.319 -41.450 0.261 1.00 68.84 74 ASN A O 1
ATOM 659 N N . PHE A 1 96 ? 49.662 -42.949 0.302 1.00 66.84 75 PHE A N 1
ATOM 660 C CA . PHE A 1 96 ? 50.277 -43.738 1.357 1.00 69.04 75 PHE A CA 1
ATOM 661 C C . PHE A 1 96 ? 49.794 -45.123 1.211 1.00 72.48 75 PHE A C 1
ATOM 662 O O . PHE A 1 96 ? 48.582 -45.310 1.118 1.00 71.62 75 PHE A O 1
ATOM 670 N N . GLU A 1 97 ? 50.728 -46.110 1.164 1.00 69.95 76 GLU A N 1
ATOM 671 C CA . GLU A 1 97 ? 50.393 -47.506 0.942 1.00 69.93 76 GLU A CA 1
ATOM 672 C C . GLU A 1 97 ? 49.549 -47.580 -0.365 1.00 66.65 76 GLU A C 1
ATOM 673 O O . GLU A 1 97 ? 49.894 -46.909 -1.344 1.00 65.92 76 GLU A O 1
ATOM 679 N N . ASP A 1 98 ? 48.401 -48.266 -0.321 1.00 58.02 77 ASP A N 1
ATOM 680 C CA . ASP A 1 98 ? 47.468 -48.425 -1.424 1.00 56.28 77 ASP A CA 1
ATOM 681 C C . ASP A 1 98 ? 46.264 -47.480 -1.221 1.00 50.40 77 ASP A C 1
ATOM 682 O O . ASP A 1 98 ? 45.136 -47.878 -1.472 1.00 47.43 77 ASP A O 1
ATOM 687 N N . LYS A 1 99 ? 46.496 -46.271 -0.696 1.00 45.21 78 LYS A N 1
ATOM 688 C CA . LYS A 1 99 ? 45.435 -45.284 -0.464 1.00 44.72 78 LYS A CA 1
ATOM 689 C C . LYS A 1 99 ? 45.811 -43.906 -0.984 1.00 42.00 78 LYS A C 1
ATOM 690 O O . LYS A 1 99 ? 46.974 -43.526 -0.953 1.00 40.39 78 LYS A O 1
ATOM 696 N N . ILE A 1 100 ? 44.797 -43.133 -1.432 1.00 35.50 79 ILE A N 1
ATOM 697 C CA . ILE A 1 100 ? 44.969 -41.719 -1.791 1.00 34.49 79 ILE A CA 1
ATOM 698 C C . ILE A 1 100 ? 44.329 -40.941 -0.647 1.00 33.75 79 ILE A C 1
ATOM 699 O O . ILE A 1 100 ? 43.211 -41.274 -0.257 1.00 32.76 79 ILE A O 1
ATOM 704 N N . ALA A 1 101 ? 45.065 -40.014 -0.007 1.00 30.18 80 ALA A N 1
ATOM 705 C CA . ALA A 1 101 ? 44.527 -39.161 1.081 1.00 30.96 80 ALA A CA 1
ATOM 706 C C . ALA A 1 101 ? 44.138 -37.810 0.517 1.00 34.14 80 ALA A C 1
ATOM 707 O O . ALA A 1 101 ? 44.925 -37.232 -0.194 1.00 33.28 80 ALA A O 1
ATOM 709 N N . LEU A 1 102 ? 42.936 -37.330 0.793 1.00 27.97 81 LEU A N 1
ATOM 710 C CA . LEU A 1 102 ? 42.434 -36.072 0.308 1.00 26.77 81 LEU A CA 1
ATOM 711 C C . LEU A 1 102 ? 42.022 -35.256 1.467 1.00 30.63 81 LEU A C 1
ATOM 712 O O . LEU A 1 102 ? 41.264 -35.725 2.342 1.00 28.26 81 LEU A O 1
ATOM 717 N N . PHE A 1 103 ? 42.435 -34.002 1.443 1.00 26.81 82 PHE A N 1
ATOM 718 C CA . PHE A 1 103 ? 42.090 -33.035 2.517 1.00 25.95 82 PHE A CA 1
ATOM 719 C C . PHE A 1 103 ? 41.350 -31.848 1.898 1.00 29.37 82 PHE A C 1
ATOM 720 O O . PHE A 1 103 ? 41.971 -30.850 1.493 1.00 29.00 82 PHE A O 1
ATOM 728 N N . PRO A 1 104 ? 40.010 -31.963 1.788 1.00 26.98 83 PRO A N 1
ATOM 729 C CA . PRO A 1 104 ? 39.201 -30.857 1.251 1.00 26.23 83 PRO A CA 1
ATOM 730 C C . PRO A 1 104 ? 39.031 -29.735 2.289 1.00 29.56 83 PRO A C 1
ATOM 731 O O . PRO A 1 104 ? 39.616 -29.813 3.357 1.00 29.41 83 PRO A O 1
ATOM 735 N N . PRO A 1 105 ? 38.345 -28.645 1.955 1.00 27.90 84 PRO A N 1
ATOM 736 C CA . PRO A 1 105 ? 38.249 -27.535 2.903 1.00 28.32 84 PRO A CA 1
ATOM 737 C C . PRO A 1 105 ? 37.477 -27.860 4.171 1.00 34.03 84 PRO A C 1
ATOM 738 O O . PRO A 1 105 ? 36.534 -28.642 4.145 1.00 30.81 84 PRO A O 1
ATOM 742 N N . ALA A 1 106 ? 37.799 -27.158 5.258 1.00 31.46 85 ALA A N 1
ATOM 743 C CA . ALA A 1 106 ? 37.049 -27.269 6.511 1.00 33.71 85 ALA A CA 1
ATOM 744 C C . ALA A 1 106 ? 35.560 -27.112 6.275 1.00 36.51 85 ALA A C 1
ATOM 745 O O . ALA A 1 106 ? 35.147 -26.262 5.511 1.00 36.29 85 ALA A O 1
ATOM 747 N N . GLY A 1 107 ? 34.764 -27.944 6.918 1.00 35.20 86 GLY A N 1
ATOM 748 C CA . GLY A 1 107 ? 33.323 -27.865 6.834 1.00 36.49 86 GLY A CA 1
ATOM 749 C C . GLY A 1 107 ? 32.696 -28.492 5.594 1.00 37.31 86 GLY A C 1
ATOM 750 O O . GLY A 1 107 ? 31.498 -28.411 5.459 1.00 36.30 86 GLY A O 1
ATOM 751 N N . THR A 1 108 ? 33.460 -29.186 4.740 1.00 32.88 87 THR A N 1
ATOM 752 C CA . THR A 1 108 ? 32.925 -29.809 3.501 1.00 34.11 87 THR A CA 1
ATOM 753 C C . THR A 1 108 ? 32.903 -31.350 3.526 1.00 37.41 87 THR A C 1
ATOM 754 O O . THR A 1 108 ? 32.666 -31.975 2.464 1.00 35.37 87 THR A O 1
ATOM 758 N N . ARG A 1 109 ? 33.089 -31.984 4.703 1.00 35.33 88 ARG A N 1
ATOM 759 C CA . ARG A 1 109 ? 33.265 -33.431 4.750 1.00 35.32 88 ARG A CA 1
ATOM 760 C C . ARG A 1 109 ? 32.151 -34.201 4.011 1.00 40.28 88 ARG A C 1
ATOM 761 O O . ARG A 1 109 ? 32.475 -35.112 3.240 1.00 38.29 88 ARG A O 1
ATOM 769 N N . GLU A 1 110 ? 30.878 -33.820 4.217 1.00 35.14 89 GLU A N 1
ATOM 770 C CA . GLU A 1 110 ? 29.731 -34.467 3.571 1.00 35.67 89 GLU A CA 1
ATOM 771 C C . GLU A 1 110 ? 29.607 -34.054 2.108 1.00 38.74 89 GLU A C 1
ATOM 772 O O . GLU A 1 110 ? 29.492 -34.917 1.231 1.00 35.32 89 GLU A O 1
ATOM 778 N N . GLU A 1 111 ? 29.633 -32.727 1.827 1.00 37.87 90 GLU A N 1
ATOM 779 C CA . GLU A 1 111 ? 29.491 -32.234 0.456 1.00 37.66 90 GLU A CA 1
ATOM 780 C C . GLU A 1 111 ? 30.644 -32.738 -0.448 1.00 34.87 90 GLU A C 1
ATOM 781 O O . GLU A 1 111 ? 30.406 -33.060 -1.609 1.00 32.77 90 GLU A O 1
ATOM 787 N N . PHE A 1 112 ? 31.873 -32.776 0.061 1.00 30.35 91 PHE A N 1
ATOM 788 C CA . PHE A 1 112 ? 33.023 -33.284 -0.687 1.00 28.88 91 PHE A CA 1
ATOM 789 C C . PHE A 1 112 ? 32.883 -34.773 -0.973 1.00 31.40 91 PHE A C 1
ATOM 790 O O . PHE A 1 112 ? 33.129 -35.176 -2.080 1.00 31.60 91 PHE A O 1
ATOM 798 N N . VAL A 1 113 ? 32.499 -35.583 0.004 1.00 31.69 92 VAL A N 1
ATOM 799 C CA . VAL A 1 113 ? 32.310 -37.020 -0.183 1.00 31.82 92 VAL A CA 1
ATOM 800 C C . VAL A 1 113 ? 31.177 -37.266 -1.194 1.00 33.67 92 VAL A C 1
ATOM 801 O O . VAL A 1 113 ? 31.342 -38.098 -2.094 1.00 30.82 92 VAL A O 1
ATOM 805 N N . ASN A 1 114 ? 30.079 -36.496 -1.103 1.00 31.22 93 ASN A N 1
ATOM 806 C CA . ASN A 1 114 ? 28.977 -36.590 -2.065 1.00 31.93 93 ASN A CA 1
ATOM 807 C C . ASN A 1 114 ? 29.435 -36.264 -3.492 1.00 31.97 93 ASN A C 1
ATOM 808 O O . ASN A 1 114 ? 28.946 -36.853 -4.456 1.00 29.57 93 ASN A O 1
ATOM 813 N N . HIS A 1 115 ? 30.283 -35.295 -3.632 1.00 30.48 94 HIS A N 1
ATOM 814 C CA . HIS A 1 115 ? 30.868 -34.940 -4.951 1.00 29.79 94 HIS A CA 1
ATOM 815 C C . HIS A 1 115 ? 31.691 -36.078 -5.513 1.00 33.39 94 HIS A C 1
ATOM 816 O O . HIS A 1 115 ? 31.437 -36.504 -6.631 1.00 32.12 94 HIS A O 1
ATOM 823 N N . LEU A 1 116 ? 32.539 -36.692 -4.713 1.00 30.64 95 LEU A N 1
ATOM 824 C CA . LEU A 1 116 ? 33.260 -37.887 -5.209 1.00 29.82 95 LEU A CA 1
ATOM 825 C C . LEU A 1 116 ? 32.303 -39.028 -5.592 1.00 33.36 95 LEU A C 1
ATOM 826 O 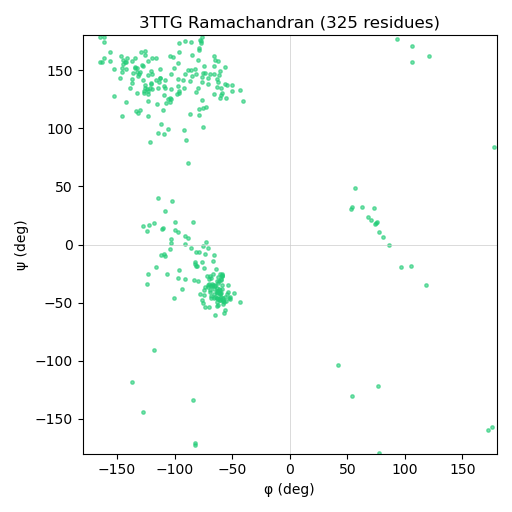O . LEU A 1 116 ? 32.503 -39.687 -6.617 1.00 33.81 95 LEU A O 1
ATOM 831 N N . LYS A 1 117 ? 31.246 -39.280 -4.767 1.00 31.79 96 LYS A N 1
ATOM 832 C CA . LYS A 1 117 ? 30.327 -40.393 -5.007 1.00 32.85 96 LYS A CA 1
ATOM 833 C C . LYS A 1 117 ? 29.496 -40.157 -6.233 1.00 34.33 96 LYS A C 1
ATOM 834 O O . LYS A 1 117 ? 29.162 -41.110 -6.895 1.00 33.47 96 LYS A O 1
ATOM 840 N N . LYS A 1 118 ? 29.245 -38.915 -6.599 1.00 34.45 97 LYS A N 1
ATOM 841 C CA . LYS A 1 118 ? 28.573 -38.554 -7.860 1.00 36.98 97 LYS A CA 1
ATOM 842 C C . LYS A 1 118 ? 29.272 -39.198 -9.082 1.00 38.17 97 LYS A C 1
ATOM 843 O O . LYS A 1 118 ? 28.613 -39.538 -10.064 1.00 36.20 97 LYS A O 1
ATOM 849 N N . TYR A 1 119 ? 30.623 -39.325 -9.017 1.00 33.19 98 TYR A N 1
ATOM 850 C CA . TYR A 1 119 ? 31.438 -39.876 -10.101 1.00 32.34 98 TYR A CA 1
ATOM 851 C C . TYR A 1 119 ? 31.896 -41.295 -9.857 1.00 36.12 98 TYR A C 1
ATOM 852 O O . TYR A 1 119 ? 32.622 -41.853 -10.678 1.00 35.68 98 TYR A O 1
ATOM 861 N N . LEU A 1 120 ? 31.457 -41.912 -8.773 1.00 35.91 99 LEU A N 1
ATOM 862 C CA . LEU A 1 120 ? 31.808 -43.278 -8.440 1.00 38.17 99 LEU A CA 1
ATOM 863 C C . LEU A 1 120 ? 30.716 -44.137 -9.119 1.00 43.42 99 LEU A C 1
ATOM 864 O O . LEU A 1 120 ? 29.657 -44.377 -8.555 1.00 42.49 99 LEU A O 1
ATOM 869 N N . PHE A 1 121 ? 30.956 -44.525 -10.358 1.00 37.92 100 PHE A N 1
ATOM 870 C CA . PHE A 1 121 ? 29.937 -45.195 -11.162 1.00 39.51 100 PHE A CA 1
ATOM 871 C C . PHE A 1 121 ? 29.901 -46.722 -10.914 1.00 49.06 100 PHE A C 1
ATOM 872 O O . PHE A 1 121 ? 30.803 -47.309 -10.306 1.00 48.43 100 PHE A O 1
ATOM 880 N N . PHE A 1 122 ? 28.815 -47.326 -11.331 1.00 49.48 101 PHE A N 1
ATOM 881 C CA . PHE A 1 122 ? 28.585 -48.776 -11.248 1.00 50.97 101 PHE A CA 1
ATOM 882 C C . PHE A 1 122 ? 29.829 -49.598 -11.586 1.00 55.42 101 PHE A C 1
ATOM 883 O O . PHE A 1 122 ? 30.430 -49.433 -12.653 1.00 54.47 101 PHE A O 1
ATOM 891 N N . ARG A 1 123 ? 30.219 -50.445 -10.646 1.00 54.28 102 ARG A N 1
ATOM 892 C CA . ARG A 1 123 ? 31.333 -51.385 -10.763 1.00 55.26 102 ARG A CA 1
ATOM 893 C C . ARG A 1 123 ? 32.702 -50.682 -10.834 1.00 54.05 102 ARG A C 1
ATOM 894 O O . ARG A 1 123 ? 33.668 -51.276 -11.311 1.00 56.59 102 ARG A O 1
ATOM 902 N N . THR A 1 124 ? 32.818 -49.448 -10.327 1.00 46.74 103 THR A N 1
ATOM 903 C CA . THR A 1 124 ? 34.123 -48.803 -10.221 1.00 43.05 103 THR A CA 1
ATOM 904 C C . THR A 1 124 ? 34.749 -49.384 -8.923 1.00 42.92 103 THR A C 1
ATOM 905 O O . THR A 1 124 ? 34.079 -49.445 -7.903 1.00 41.10 103 THR A O 1
ATOM 909 N N . LYS A 1 125 ? 35.996 -49.848 -8.984 1.00 40.80 104 LYS A N 1
ATOM 910 C CA . LYS A 1 125 ? 36.673 -50.486 -7.856 1.00 40.53 104 LYS A CA 1
ATOM 911 C C . LYS A 1 125 ? 37.379 -49.440 -7.004 1.00 42.54 104 LYS A C 1
ATOM 912 O O . LYS A 1 125 ? 38.593 -49.300 -7.045 1.00 40.21 104 LYS A O 1
ATOM 918 N N . ALA A 1 126 ? 36.593 -48.636 -6.298 1.00 40.28 105 ALA A N 1
ATOM 919 C CA . ALA A 1 126 ? 37.111 -47.612 -5.400 1.00 37.53 105 ALA A CA 1
ATOM 920 C C . ALA A 1 126 ? 36.149 -47.504 -4.231 1.00 38.31 105 ALA A C 1
ATOM 921 O O . ALA A 1 126 ? 34.968 -47.729 -4.408 1.00 37.30 105 ALA A O 1
ATOM 923 N N . LYS A 1 127 ? 36.646 -47.174 -3.063 1.00 33.88 106 LYS A N 1
ATOM 924 C CA . LYS A 1 127 ? 35.857 -47.025 -1.852 1.00 35.91 106 LYS A CA 1
ATOM 925 C C . LYS A 1 127 ? 36.339 -45.767 -1.130 1.00 39.37 106 LYS A C 1
ATOM 926 O O . LYS A 1 127 ? 37.529 -45.526 -1.084 1.00 38.08 106 LYS A O 1
ATOM 932 N N . ILE A 1 128 ? 35.420 -44.984 -0.579 1.00 36.55 107 ILE A N 1
ATOM 933 C CA . ILE A 1 128 ? 35.742 -43.743 0.116 1.00 36.22 107 ILE A CA 1
ATOM 934 C C . ILE A 1 128 ? 35.505 -43.923 1.604 1.00 40.87 107 ILE A C 1
ATOM 935 O O . ILE A 1 128 ? 34.478 -44.469 1.984 1.00 39.71 107 ILE A O 1
ATOM 940 N N . THR A 1 129 ? 36.421 -43.434 2.438 1.00 37.73 108 THR A N 1
ATOM 941 C CA . THR A 1 129 ? 36.310 -43.503 3.919 1.00 37.87 108 THR A CA 1
ATOM 942 C C . THR A 1 129 ? 36.628 -42.164 4.516 1.00 37.72 108 THR A C 1
ATOM 943 O O . THR A 1 129 ? 37.631 -41.565 4.163 1.00 34.63 108 THR A O 1
ATOM 947 N N . ASP A 1 130 ? 35.762 -41.685 5.397 1.00 33.60 109 ASP A N 1
ATOM 948 C CA . ASP A 1 130 ? 35.954 -40.445 6.088 1.00 34.11 109 ASP A CA 1
ATOM 949 C C . ASP A 1 130 ? 36.593 -40.749 7.479 1.00 37.99 109 ASP A C 1
ATOM 950 O O . ASP A 1 130 ? 35.947 -41.337 8.360 1.00 37.25 109 ASP A O 1
ATOM 963 N N . SER A 1 132 ? 38.002 -38.364 9.451 1.00 29.95 111 SER A N 1
ATOM 964 C CA . SER A 1 132 ? 38.177 -37.068 10.071 1.00 30.07 111 SER A CA 1
ATOM 965 C C . SER A 1 132 ? 38.082 -37.055 11.574 1.00 33.41 111 SER A C 1
ATOM 966 O O . SER A 1 132 ? 38.755 -36.264 12.193 1.00 31.96 111 SER A O 1
ATOM 969 N N . ASP A 1 133 ? 37.229 -37.887 12.176 1.00 34.01 112 ASP A N 1
ATOM 970 C CA . ASP A 1 133 ? 37.122 -37.879 13.639 1.00 35.11 112 ASP A CA 1
ATOM 971 C C . ASP A 1 133 ? 38.345 -38.548 14.313 1.00 38.98 112 ASP A C 1
ATOM 972 O O . ASP A 1 133 ? 38.487 -38.426 15.527 1.00 39.17 112 ASP A O 1
ATOM 977 N N . HIS A 1 134 ? 39.252 -39.198 13.551 1.00 32.39 113 HIS A N 1
ATOM 978 C CA . HIS A 1 134 ? 40.424 -39.863 14.158 1.00 33.47 113 HIS A CA 1
ATOM 979 C C . HIS A 1 134 ? 41.569 -38.885 14.448 1.00 37.53 113 HIS A C 1
ATOM 980 O O . HIS A 1 134 ? 42.488 -39.259 15.173 1.00 34.89 113 HIS A O 1
ATOM 987 N N . PHE A 1 135 ? 41.543 -37.663 13.880 1.00 32.09 114 PHE A N 1
ATOM 988 C CA . PHE A 1 135 ? 42.669 -36.731 13.993 1.00 33.20 114 PHE A CA 1
ATOM 989 C C . PHE A 1 135 ? 42.286 -35.327 14.410 1.00 39.79 114 PHE A C 1
ATOM 990 O O . PHE A 1 135 ? 41.224 -34.856 14.022 1.00 39.44 114 PHE A O 1
ATOM 998 N N . ARG A 1 136 ? 43.168 -34.663 15.157 1.00 35.83 115 ARG A N 1
ATOM 999 C CA . ARG A 1 136 ? 43.115 -33.224 15.481 1.00 35.90 115 ARG A CA 1
ATOM 1000 C C . ARG A 1 136 ? 44.174 -32.520 14.577 1.00 36.58 115 ARG A C 1
ATOM 1001 O O . ARG A 1 136 ? 45.309 -32.996 14.501 1.00 33.78 115 ARG A O 1
ATOM 1009 N N . GLU A 1 137 ? 43.836 -31.393 13.933 1.00 33.20 116 GLU A N 1
ATOM 1010 C CA . GLU A 1 137 ? 44.780 -30.647 13.104 1.00 31.95 116 GLU A CA 1
ATOM 1011 C C . GLU A 1 137 ? 45.512 -29.554 13.940 1.00 35.64 116 GLU A C 1
ATOM 1012 O O . GLU A 1 137 ? 44.923 -28.907 14.812 1.00 32.92 116 GLU A O 1
ATOM 1018 N N . ILE A 1 138 ? 46.818 -29.465 13.768 1.00 30.34 117 ILE A N 1
ATOM 1019 C CA . ILE A 1 138 ? 47.654 -28.399 14.355 1.00 29.87 117 ILE A CA 1
ATOM 1020 C C . ILE A 1 138 ? 48.383 -27.832 13.193 1.00 33.79 117 ILE A C 1
ATOM 1021 O O . ILE A 1 138 ? 48.980 -28.603 12.436 1.00 34.16 117 ILE A O 1
ATOM 1026 N N . ARG A 1 139 ? 48.411 -26.510 13.059 1.00 30.91 118 ARG A N 1
ATOM 1027 C CA . ARG A 1 139 ? 49.128 -25.891 11.945 1.00 30.72 118 ARG A CA 1
ATOM 1028 C C . ARG A 1 139 ? 50.332 -25.112 12.393 1.00 32.74 118 ARG A C 1
ATOM 1029 O O . ARG A 1 139 ? 50.301 -24.387 13.415 1.00 30.70 118 ARG A O 1
ATOM 1037 N N . LEU A 1 140 ? 51.395 -25.189 11.546 1.00 28.01 119 LEU A N 1
ATOM 1038 C CA . LEU A 1 140 ? 52.630 -24.465 11.762 1.00 29.31 119 LEU A CA 1
ATOM 1039 C C . LEU A 1 140 ? 52.871 -23.557 10.578 1.00 33.28 119 LEU A C 1
ATOM 1040 O O . LEU A 1 140 ? 52.641 -23.995 9.454 1.00 30.83 119 LEU A O 1
ATOM 1045 N N . VAL A 1 141 ? 53.321 -22.298 10.811 1.00 29.74 120 VAL A N 1
ATOM 1046 C CA . VAL A 1 141 ? 53.688 -21.399 9.721 1.00 28.77 120 VAL A CA 1
ATOM 1047 C C . VAL A 1 141 ? 55.018 -20.722 10.037 1.00 34.63 120 VAL A C 1
ATOM 1048 O O . VAL A 1 141 ? 55.314 -20.501 11.199 1.00 35.62 120 VAL A O 1
ATOM 1052 N N . GLY A 1 142 ? 55.769 -20.332 9.005 1.00 31.74 121 GLY A N 1
ATOM 1053 C CA . GLY A 1 142 ? 56.976 -19.547 9.192 1.00 33.26 121 GLY A CA 1
ATOM 1054 C C . GLY A 1 142 ? 58.285 -20.256 8.997 1.00 38.83 121 GLY A C 1
ATOM 1055 O O . GLY A 1 142 ? 58.323 -21.483 8.859 1.00 35.69 121 GLY A O 1
ATOM 1056 N N . PRO A 1 143 ? 59.373 -19.446 8.981 1.00 38.46 122 PRO A N 1
ATOM 1057 C CA . PRO A 1 143 ? 60.692 -19.965 8.582 1.00 39.43 122 PRO A CA 1
ATOM 1058 C C . PRO A 1 143 ? 61.276 -21.092 9.423 1.00 43.27 122 PRO A C 1
ATOM 1059 O O . PRO A 1 143 ? 62.094 -21.851 8.896 1.00 41.98 122 PRO A O 1
ATOM 1063 N N . GLU A 1 144 ? 60.876 -21.209 10.700 1.00 40.53 123 GLU A N 1
ATOM 1064 C CA . GLU A 1 144 ? 61.384 -22.260 11.586 1.00 40.46 123 GLU A CA 1
ATOM 1065 C C . GLU A 1 144 ? 60.442 -23.476 11.672 1.00 42.15 123 GLU A C 1
ATOM 1066 O O . GLU A 1 144 ? 60.659 -24.337 12.511 1.00 43.85 123 GLU 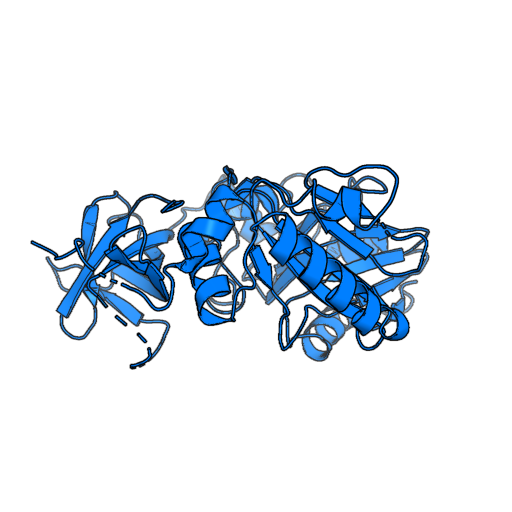A O 1
ATOM 1072 N N . THR A 1 145 ? 59.416 -23.577 10.807 1.00 36.07 124 THR A N 1
ATOM 1073 C CA . THR A 1 145 ? 58.489 -24.695 10.808 1.00 35.10 124 THR A CA 1
ATOM 1074 C C . THR A 1 145 ? 59.193 -26.052 10.769 1.00 40.97 124 THR A C 1
ATOM 1075 O O . THR A 1 145 ? 58.784 -26.942 11.511 1.00 39.58 124 THR A O 1
ATOM 1079 N N . ILE A 1 146 ? 60.193 -26.236 9.880 1.00 38.14 125 ILE A N 1
ATOM 1080 C CA . ILE A 1 146 ? 60.853 -27.545 9.794 1.00 40.48 125 ILE A CA 1
ATOM 1081 C C . ILE A 1 146 ? 61.563 -27.883 11.124 1.00 45.54 125 ILE A C 1
ATOM 1082 O O . ILE A 1 146 ? 61.527 -29.033 11.546 1.00 46.72 125 ILE A O 1
ATOM 1087 N N A SER A 1 147 ? 62.220 -26.898 11.769 0.50 43.47 126 SER A N 1
ATOM 1088 N N B SER A 1 147 ? 62.205 -26.904 11.743 0.50 43.36 126 SER A N 1
ATOM 1089 C CA A SER A 1 147 ? 62.930 -27.131 13.042 0.50 44.88 126 SER A CA 1
ATOM 1090 C CA B SER A 1 147 ? 62.925 -27.081 13.004 0.50 44.75 126 SER A CA 1
ATOM 1091 C C A SER A 1 147 ? 61.963 -27.599 14.127 0.50 47.81 126 SER A C 1
ATOM 1092 C C B SER A 1 147 ? 61.981 -27.551 14.122 0.50 47.87 126 SER A C 1
ATOM 1093 O O A SER A 1 147 ? 62.327 -28.440 14.940 0.50 48.21 126 SER A O 1
ATOM 1094 O O B SER A 1 147 ? 62.375 -28.373 14.939 0.50 48.52 126 SER A O 1
ATOM 1099 N N . VAL A 1 148 ? 60.725 -27.093 14.116 1.00 43.85 127 VAL A N 1
ATOM 1100 C CA . VAL A 1 148 ? 59.719 -27.503 15.102 1.00 44.40 127 VAL A CA 1
ATOM 1101 C C . VAL A 1 148 ? 59.339 -28.952 14.811 1.00 48.43 127 VAL A C 1
ATOM 1102 O O . VAL A 1 148 ? 59.227 -29.737 15.741 1.00 48.08 127 VAL A O 1
ATOM 1106 N N . LEU A 1 149 ? 59.174 -29.324 13.514 1.00 43.25 128 LEU A N 1
ATOM 1107 C CA . LEU A 1 149 ? 58.811 -30.715 13.171 1.00 42.35 128 LEU A CA 1
ATOM 1108 C C . LEU A 1 149 ? 59.954 -31.679 13.566 1.00 51.02 128 LEU A C 1
ATOM 1109 O O . LEU A 1 149 ? 59.704 -32.715 14.185 1.00 50.26 128 LEU A O 1
ATOM 1114 N N . LEU A 1 150 ? 61.196 -31.301 13.234 1.00 50.21 129 LEU A N 1
ATOM 1115 C CA . LEU A 1 150 ? 62.393 -32.084 13.576 1.00 53.20 129 LEU A CA 1
ATOM 1116 C C . LEU A 1 150 ? 62.543 -32.295 15.066 1.00 61.65 129 LEU A C 1
ATOM 1117 O O . LEU A 1 150 ? 63.160 -33.268 15.457 1.00 64.13 129 LEU A O 1
ATOM 1122 N N . SER A 1 151 ? 62.017 -31.390 15.893 1.00 60.03 130 SER A N 1
ATOM 1123 C CA . SER A 1 151 ? 62.053 -31.531 17.334 1.00 61.54 130 SER A CA 1
ATOM 1124 C C . SER A 1 151 ? 61.020 -32.545 17.790 1.00 63.40 130 SER A C 1
ATOM 1125 O O . SER A 1 151 ? 61.355 -33.419 18.580 1.00 64.20 130 SER A O 1
ATOM 1128 N N . LEU A 1 152 ? 59.774 -32.457 17.306 1.00 57.84 131 LEU A N 1
ATOM 1129 C CA . LEU A 1 152 ? 58.752 -33.423 17.719 1.00 57.48 131 LEU A CA 1
ATOM 1130 C C . LEU A 1 152 ? 58.969 -34.829 17.140 1.00 58.90 131 LEU A C 1
ATOM 1131 O O . LEU A 1 152 ? 58.579 -35.804 17.779 1.00 56.73 131 LEU A O 1
ATOM 1136 N N . PHE A 1 153 ? 59.454 -34.918 15.884 1.00 55.90 132 PHE A N 1
ATOM 1137 C CA . PHE A 1 153 ? 59.494 -36.178 15.138 1.00 56.64 132 PHE A CA 1
ATOM 1138 C C . PHE A 1 153 ? 60.855 -36.479 14.538 1.00 68.61 132 PHE A C 1
ATOM 1139 O O . PHE A 1 153 ? 61.695 -35.599 14.395 1.00 68.04 132 PHE A O 1
ATOM 1147 N N . ASP A 1 154 ? 61.033 -37.726 14.120 1.00 73.01 133 ASP A N 1
ATOM 1148 C CA . ASP A 1 154 ? 62.293 -38.221 13.559 1.00 77.26 133 ASP A CA 1
ATOM 1149 C C . ASP A 1 154 ? 62.280 -38.177 12.020 1.00 85.01 133 ASP A C 1
ATOM 1150 O O . ASP A 1 154 ? 61.253 -37.893 11.398 1.00 82.13 133 ASP A O 1
ATOM 1155 N N . ASN A 1 155 ? 63.447 -38.488 11.428 1.00 86.44 134 ASN A N 1
ATOM 1156 C CA . ASN A 1 155 ? 63.757 -38.560 9.995 1.00 86.61 134 ASN A CA 1
ATOM 1157 C C . ASN A 1 155 ? 63.926 -37.124 9.388 1.00 88.31 134 ASN A C 1
ATOM 1158 O O . ASN A 1 155 ? 64.827 -36.420 9.862 1.00 90.55 134 ASN A O 1
ATOM 1163 N N . ASN A 1 156 ? 63.151 -36.695 8.347 1.00 78.14 135 ASN A N 1
ATOM 1164 C CA . ASN A 1 156 ? 63.451 -35.412 7.697 1.00 75.59 135 ASN A CA 1
ATOM 1165 C C . ASN A 1 156 ? 62.272 -34.859 6.888 1.00 71.73 135 ASN A C 1
ATOM 1166 O O . ASN A 1 156 ? 61.334 -35.594 6.559 1.00 72.27 135 ASN A O 1
ATOM 1171 N N . PHE A 1 157 ? 62.308 -33.538 6.606 1.00 60.07 136 PHE A N 1
ATOM 1172 C CA . PHE A 1 157 ? 61.172 -32.857 5.992 1.00 55.02 136 PHE A CA 1
ATOM 1173 C C . PHE A 1 157 ? 61.546 -31.779 4.967 1.00 58.96 136 PHE A C 1
ATOM 1174 O O . PHE A 1 157 ? 62.583 -31.109 5.070 1.00 59.33 136 PHE A O 1
ATOM 1182 N N . SER A 1 158 ? 60.632 -31.582 3.990 1.00 52.80 137 SER A N 1
ATOM 1183 C CA . SER A 1 158 ? 60.803 -30.583 2.927 1.00 50.92 137 SER A CA 1
ATOM 1184 C C . SER A 1 158 ? 59.473 -30.190 2.364 1.00 48.01 137 SER A C 1
ATOM 1185 O O . SER A 1 158 ? 58.492 -30.866 2.617 1.00 43.24 137 SER A O 1
ATOM 1188 N N . GLY A 1 159 ? 59.454 -29.095 1.606 1.00 45.77 138 GLY A N 1
ATOM 1189 C CA . GLY A 1 159 ? 58.258 -28.580 0.947 1.00 44.40 138 GLY A CA 1
ATOM 1190 C C . GLY A 1 159 ? 57.613 -29.610 0.035 1.00 41.65 138 GLY A C 1
ATOM 1191 O O . GLY A 1 159 ? 58.302 -30.469 -0.491 1.00 39.99 138 GLY A O 1
ATOM 1192 N N . SER A 1 160 ? 56.312 -29.515 -0.174 1.00 38.49 139 SER A N 1
ATOM 1193 C CA . SER A 1 160 ? 55.504 -30.407 -1.022 1.00 38.64 139 SER A CA 1
ATOM 1194 C C . SER A 1 160 ? 55.633 -31.878 -0.585 1.00 42.11 139 SER A C 1
ATOM 1195 O O . SER A 1 160 ? 55.864 -32.744 -1.426 1.00 39.37 139 SER A O 1
ATOM 1198 N N . SER A 1 161 ? 55.482 -32.168 0.715 1.00 37.47 140 SER A N 1
ATOM 1199 C CA . SER A 1 161 ? 55.628 -33.547 1.170 1.00 35.48 140 SER A CA 1
ATOM 1200 C C . SER A 1 161 ? 54.460 -33.981 1.976 1.00 33.40 140 SER A C 1
ATOM 1201 O O . SER A 1 161 ? 53.751 -33.168 2.589 1.00 31.97 140 SER A O 1
ATOM 1204 N N . PHE A 1 162 ? 54.257 -35.287 1.971 1.00 31.97 141 PHE A N 1
ATOM 1205 C CA . PHE A 1 162 ? 53.169 -35.982 2.677 1.00 32.73 141 PHE A CA 1
ATOM 1206 C C . PHE A 1 162 ? 53.775 -37.153 3.384 1.00 40.45 141 PHE A C 1
ATOM 1207 O O . PHE A 1 162 ? 54.285 -38.063 2.712 1.00 41.37 141 PHE A O 1
ATOM 1215 N N . ARG A 1 163 ? 53.752 -37.143 4.704 1.00 38.48 142 ARG A N 1
ATOM 1216 C CA . ARG A 1 163 ? 54.397 -38.205 5.484 1.00 41.02 142 ARG A CA 1
ATOM 1217 C C . ARG A 1 163 ? 53.448 -38.811 6.500 1.00 46.84 142 ARG A C 1
ATOM 1218 O O . ARG A 1 163 ? 52.683 -38.066 7.113 1.00 41.28 142 ARG A O 1
ATOM 1234 N N . LEU A 1 165 ? 53.278 -40.351 10.184 1.00 45.05 144 LEU A N 1
ATOM 1235 C CA . LEU A 1 165 ? 54.073 -40.317 11.408 1.00 44.88 144 LEU A CA 1
ATOM 1236 C C . LEU A 1 165 ? 54.142 -41.775 11.969 1.00 49.47 144 LEU A C 1
ATOM 1237 O O . LEU A 1 165 ? 53.208 -42.564 11.773 1.00 46.35 144 LEU A O 1
ATOM 1242 N N . LYS A 1 166 ? 55.239 -42.134 12.610 1.00 51.01 145 LYS A N 1
ATOM 1243 C CA . LYS A 1 166 ? 55.411 -43.537 13.073 1.00 54.91 145 LYS A CA 1
ATOM 1244 C C . LYS A 1 166 ? 54.343 -43.930 14.117 1.00 62.65 145 LYS A C 1
ATOM 1245 O O . LYS A 1 166 ? 53.872 -45.070 14.154 1.00 62.80 145 LYS A O 1
ATOM 1251 N N . ASN A 1 167 ? 53.920 -42.945 14.891 1.00 61.84 146 ASN A N 1
ATOM 1252 C CA . ASN A 1 167 ? 52.875 -43.063 15.910 1.00 62.25 146 ASN A CA 1
ATOM 1253 C C . ASN A 1 167 ? 51.433 -43.049 15.336 1.00 61.18 146 ASN A C 1
ATOM 1254 O O . ASN A 1 167 ? 50.483 -43.251 16.086 1.00 61.53 146 ASN A O 1
ATOM 1259 N N . GLY A 1 168 ? 51.272 -42.809 14.040 1.00 51.76 147 GLY A N 1
ATOM 1260 C CA . GLY A 1 168 ? 49.960 -42.679 13.422 1.00 49.19 147 GLY A CA 1
ATOM 1261 C C . GLY A 1 168 ? 49.782 -41.199 13.138 1.00 47.69 147 GLY A C 1
ATOM 1262 O O . GLY A 1 168 ? 50.404 -40.348 13.776 1.00 47.34 147 GLY A O 1
ATOM 1263 N N . GLY A 1 169 ? 48.943 -40.877 12.210 1.00 43.35 148 GLY A N 1
ATOM 1264 C CA . GLY A 1 169 ? 48.784 -39.468 11.857 1.00 43.18 148 GLY A CA 1
ATOM 1265 C C . GLY A 1 169 ? 49.680 -39.063 10.703 1.00 42.35 148 GLY A C 1
ATOM 1266 O O . GLY A 1 169 ? 50.436 -39.874 10.172 1.00 39.07 148 GLY A O 1
ATOM 1267 N N . TYR A 1 170 ? 49.554 -37.832 10.267 1.00 34.81 149 TYR A N 1
ATOM 1268 C CA . TYR A 1 170 ? 50.194 -37.405 9.020 1.00 33.25 149 TYR A CA 1
ATOM 1269 C C . TYR A 1 170 ? 50.723 -35.998 9.091 1.00 35.75 149 TYR A C 1
ATOM 1270 O O . TYR A 1 170 ? 50.178 -35.157 9.809 1.00 34.34 149 TYR A O 1
ATOM 1279 N N . VAL A 1 171 ? 51.697 -35.695 8.246 1.00 33.36 150 VAL A N 1
ATOM 1280 C CA . VAL A 1 171 ? 52.166 -34.322 8.128 1.00 33.50 150 VAL A CA 1
ATOM 1281 C C . VAL A 1 171 ? 52.115 -33.940 6.673 1.00 34.03 150 VAL A C 1
ATOM 1282 O O . VAL A 1 171 ? 52.659 -34.648 5.824 1.00 34.89 150 VAL A O 1
ATOM 1286 N N . LEU A 1 172 ? 51.513 -32.806 6.400 1.00 31.25 151 LEU A N 1
ATOM 1287 C CA . LEU A 1 172 ? 51.459 -32.172 5.095 1.00 31.70 151 LEU A CA 1
ATOM 1288 C C . LEU A 1 172 ? 52.381 -30.965 5.139 1.00 35.12 151 LEU A C 1
ATOM 1289 O O . LEU A 1 172 ? 52.107 -30.029 5.932 1.00 32.60 151 LEU A O 1
ATOM 1294 N N . ILE A 1 173 ? 53.386 -30.908 4.266 1.00 31.95 152 ILE A N 1
ATOM 1295 C CA . ILE A 1 173 ? 54.197 -29.700 4.131 1.00 34.32 152 ILE A CA 1
ATOM 1296 C C . ILE A 1 173 ? 53.821 -29.147 2.797 1.00 33.11 152 ILE A C 1
ATOM 1297 O O . ILE A 1 173 ? 54.059 -29.796 1.782 1.00 30.89 152 ILE A O 1
ATOM 1302 N N . HIS A 1 174 ? 53.225 -27.980 2.784 1.00 27.95 153 HIS A N 1
ATOM 1303 C CA . HIS A 1 174 ? 52.766 -27.391 1.532 1.00 28.28 153 HIS A CA 1
ATOM 1304 C C . HIS A 1 174 ? 53.937 -27.068 0.601 1.00 31.18 153 HIS A C 1
ATOM 1305 O O . HIS A 1 174 ? 55.056 -26.756 1.056 1.00 29.88 153 HIS A O 1
ATOM 1312 N N . PRO A 1 175 ? 53.674 -26.939 -0.695 1.00 32.69 154 PRO A N 1
ATOM 1313 C CA . PRO A 1 175 ? 54.692 -26.310 -1.569 1.00 33.09 154 PRO A CA 1
ATOM 1314 C C . PRO A 1 175 ? 54.940 -24.887 -1.106 1.00 35.26 154 PRO A C 1
ATOM 1315 O O . PRO A 1 175 ? 54.019 -24.227 -0.589 1.00 32.58 154 PRO A O 1
ATOM 1319 N N . THR A 1 176 ? 56.178 -24.404 -1.232 1.00 34.50 155 THR A N 1
ATOM 1320 C CA . THR A 1 176 ? 56.485 -23.036 -0.778 1.00 36.36 155 THR A CA 1
ATOM 1321 C C . THR A 1 176 ? 55.910 -22.002 -1.784 1.00 40.13 155 THR A C 1
ATOM 1322 O O . THR A 1 176 ? 55.601 -20.915 -1.345 1.00 39.90 155 THR A O 1
ATOM 1326 N N . SER A 1 177 ? 55.618 -22.385 -3.054 1.00 35.11 156 SER A N 1
ATOM 1327 C CA . SER A 1 177 ? 55.015 -21.486 -4.053 1.00 36.31 156 SER A CA 1
ATOM 1328 C C . SER A 1 177 ? 53.528 -21.686 -4.131 1.00 37.58 156 SER A C 1
ATOM 1329 O O . SER A 1 177 ? 53.034 -22.825 -4.111 1.00 37.67 156 SER A O 1
ATOM 1332 N N . PHE A 1 178 ? 52.782 -20.576 -4.190 1.00 31.16 157 PHE A N 1
ATOM 1333 C CA . PHE A 1 178 ? 51.348 -20.687 -4.229 1.00 29.33 157 PHE A CA 1
ATOM 1334 C C . PHE A 1 178 ? 50.758 -19.726 -5.246 1.00 30.80 157 PHE A C 1
ATOM 1335 O O . PHE A 1 178 ? 51.033 -19.906 -6.439 1.00 30.38 157 PHE A O 1
ATOM 1343 N N . GLN A 1 179 ? 49.929 -18.768 -4.856 1.00 26.01 158 GLN A N 1
ATOM 1344 C CA . GLN A 1 179 ? 49.252 -17.911 -5.832 1.00 26.80 158 GLN A CA 1
ATOM 1345 C C . GLN A 1 179 ? 50.285 -17.142 -6.682 1.00 31.55 158 GLN A C 1
ATOM 1346 O O . GLN A 1 179 ? 51.274 -16.606 -6.174 1.00 30.58 158 GLN A O 1
ATOM 1352 N N . HIS A 1 180 ? 50.044 -17.134 -7.976 1.00 30.98 159 HIS A N 1
ATOM 1353 C CA . HIS A 1 180 ? 50.882 -16.510 -9.015 1.00 29.78 159 HIS A CA 1
ATOM 1354 C C . HIS A 1 180 ? 52.339 -16.977 -8.924 1.00 32.44 159 HIS A C 1
ATOM 1355 O O . HIS A 1 180 ? 53.231 -16.240 -9.346 1.00 33.65 159 HIS A O 1
ATOM 1362 N N . ASN A 1 181 ? 52.575 -18.229 -8.456 1.00 30.52 160 ASN A N 1
ATOM 1363 C CA . ASN A 1 181 ? 53.847 -18.843 -8.169 1.00 31.21 160 ASN A CA 1
ATOM 1364 C C . ASN A 1 181 ? 54.691 -18.049 -7.242 1.00 36.38 160 ASN A C 1
ATOM 1365 O O . ASN A 1 181 ? 55.907 -18.116 -7.326 1.00 35.27 160 ASN A O 1
ATOM 1370 N N . LEU A 1 182 ? 54.078 -17.322 -6.319 1.00 31.09 161 LEU A N 1
ATOM 1371 C CA . LEU A 1 182 ? 54.856 -16.539 -5.358 1.00 30.22 161 LEU A CA 1
ATOM 1372 C C . LEU A 1 182 ? 55.233 -17.431 -4.208 1.00 33.68 161 LEU A C 1
ATOM 1373 O O . LEU A 1 182 ? 54.418 -18.265 -3.788 1.00 31.35 161 LEU A O 1
ATOM 1378 N N . ASP A 1 183 ? 56.409 -17.206 -3.654 1.00 32.65 162 ASP A N 1
ATOM 1379 C CA . ASP A 1 183 ? 56.867 -17.900 -2.456 1.00 33.82 162 ASP A CA 1
ATOM 1380 C C . ASP A 1 183 ? 56.078 -17.343 -1.265 1.00 36.63 162 ASP A C 1
ATOM 1381 O O . ASP A 1 183 ? 56.146 -16.149 -1.010 1.00 38.22 162 ASP A O 1
ATOM 1386 N N . VAL A 1 184 ? 55.296 -18.195 -0.575 1.00 31.04 163 VAL A N 1
ATOM 1387 C CA . VAL A 1 184 ? 54.498 -17.792 0.577 1.00 31.57 163 VAL A CA 1
ATOM 1388 C C . VAL A 1 184 ? 55.072 -18.385 1.899 1.00 37.21 163 VAL A C 1
ATOM 1389 O O . VAL A 1 184 ? 54.393 -18.414 2.924 1.00 35.26 163 VAL A O 1
ATOM 1393 N N . GLY A 1 185 ? 56.283 -18.885 1.846 1.00 35.10 164 GLY A N 1
ATOM 1394 C CA . GLY A 1 185 ? 56.923 -19.411 3.039 1.00 35.44 164 GLY A CA 1
ATOM 1395 C C . GLY A 1 185 ? 56.431 -20.783 3.444 1.00 38.16 164 GLY A C 1
ATOM 1396 O O . GLY A 1 185 ? 55.562 -21.368 2.786 1.00 37.83 164 GLY A O 1
ATOM 1397 N N . LEU A 1 186 ? 56.987 -21.303 4.545 1.00 32.16 165 LEU A N 1
ATOM 1398 C CA . LEU A 1 186 ? 56.632 -22.632 5.000 1.00 31.77 165 LEU A CA 1
ATOM 1399 C C . LEU A 1 186 ? 55.263 -22.707 5.701 1.00 32.71 165 LEU A C 1
ATOM 1400 O O . LEU A 1 186 ? 54.901 -21.847 6.521 1.00 30.80 165 LEU A O 1
ATOM 1405 N N . GLN A 1 187 ? 54.555 -23.783 5.405 1.00 28.62 166 GLN A N 1
ATOM 1406 C CA . GLN A 1 187 ? 53.251 -24.147 6.052 1.00 28.09 166 GLN A CA 1
ATOM 1407 C C . GLN A 1 187 ? 53.172 -25.626 6.243 1.00 33.31 166 GLN A C 1
ATOM 1408 O O . GLN A 1 187 ? 53.381 -26.358 5.281 1.00 34.80 166 GLN A O 1
ATOM 1414 N N . ALA A 1 188 ? 52.983 -26.084 7.470 1.00 30.20 167 ALA A N 1
ATOM 1415 C CA . ALA A 1 188 ? 52.819 -27.491 7.729 1.00 29.84 167 ALA A CA 1
ATOM 1416 C C . ALA A 1 188 ? 51.539 -27.744 8.502 1.00 35.07 167 ALA A C 1
ATOM 1417 O O . ALA A 1 188 ? 51.191 -26.982 9.415 1.00 33.54 167 ALA A O 1
ATOM 1419 N N . ASP A 1 189 ? 50.813 -28.793 8.100 1.00 30.00 168 ASP A N 1
ATOM 1420 C CA . ASP A 1 189 ? 49.586 -29.226 8.761 1.00 30.54 168 ASP A CA 1
ATOM 1421 C C . ASP A 1 189 ? 49.799 -30.593 9.353 1.00 33.46 168 ASP A C 1
ATOM 1422 O O . ASP A 1 189 ? 50.052 -31.567 8.638 1.00 32.68 168 ASP A O 1
ATOM 1427 N N . LEU A 1 190 ? 49.632 -30.676 10.635 1.00 30.47 169 LEU A N 1
ATOM 1428 C CA . LEU A 1 190 ? 49.833 -31.911 11.363 1.00 32.89 169 LEU A CA 1
ATOM 1429 C C . LEU A 1 190 ? 48.480 -32.506 11.725 1.00 33.65 169 LEU A C 1
ATOM 1430 O O . LEU A 1 190 ? 47.728 -31.846 12.418 1.00 31.11 169 LEU A O 1
ATOM 1435 N N . PHE A 1 191 ? 48.188 -33.742 11.305 1.00 30.30 170 PHE A N 1
ATOM 1436 C CA . PHE A 1 191 ? 46.951 -34.464 11.681 1.00 28.05 170 PHE A CA 1
ATOM 1437 C C . PHE A 1 191 ? 47.333 -35.499 12.685 1.00 32.32 170 PHE A C 1
ATOM 1438 O O . PHE A 1 191 ? 47.918 -36.521 12.324 1.00 32.08 170 PHE A O 1
ATOM 1446 N N . ILE A 1 192 ? 47.103 -35.179 13.975 1.00 31.22 171 ILE A N 1
ATOM 1447 C CA . ILE A 1 192 ? 47.552 -35.957 15.122 1.00 31.55 171 ILE A CA 1
ATOM 1448 C C . ILE A 1 192 ? 46.451 -36.885 15.616 1.00 35.97 171 ILE A C 1
ATOM 1449 O O . ILE A 1 192 ? 45.343 -36.402 15.826 1.00 34.22 171 ILE A O 1
ATOM 1454 N N . PRO A 1 193 ? 46.730 -38.189 15.865 1.00 35.24 172 PRO A N 1
ATOM 1455 C CA . PRO A 1 193 ? 45.693 -39.061 16.402 1.00 35.73 172 PRO A CA 1
ATOM 1456 C C . PRO A 1 193 ? 45.102 -38.478 17.684 1.00 39.26 172 PRO A C 1
ATOM 1457 O O . PRO A 1 193 ? 45.835 -37.967 18.535 1.00 35.14 172 PRO A O 1
ATOM 1461 N N . ILE A 1 194 ? 43.801 -38.545 17.823 1.00 37.57 173 ILE A N 1
ATOM 1462 C CA . ILE A 1 194 ? 43.100 -37.989 18.999 1.00 37.49 173 ILE A CA 1
ATOM 1463 C C . ILE A 1 194 ? 43.803 -38.308 20.339 1.00 42.80 173 ILE A C 1
ATOM 1464 O O . ILE A 1 194 ? 43.985 -37.412 21.177 1.00 41.36 173 ILE A O 1
ATOM 1469 N N . ASP A 1 195 ? 44.156 -39.585 20.560 1.00 40.20 174 ASP A N 1
ATOM 1470 C CA . ASP A 1 195 ? 44.746 -39.987 21.835 1.00 41.69 174 ASP A CA 1
ATOM 1471 C C . ASP A 1 195 ? 46.137 -39.381 22.079 1.00 44.62 174 ASP A C 1
ATOM 1472 O O . ASP A 1 195 ? 46.597 -39.408 23.221 1.00 45.49 174 ASP A O 1
ATOM 1477 N N . GLN A 1 196 ? 46.799 -38.819 21.050 1.00 39.46 175 GLN A N 1
ATOM 1478 C CA . GLN A 1 196 ? 48.135 -38.202 21.197 1.00 41.07 175 GLN A CA 1
ATOM 1479 C C . GLN A 1 196 ? 48.102 -36.671 21.203 1.00 44.87 175 GLN A C 1
ATOM 1480 O O . GLN A 1 196 ? 49.154 -36.028 21.379 1.00 42.51 175 GLN A O 1
ATOM 1486 N N . PHE A 1 197 ? 46.902 -36.091 21.004 1.00 41.05 176 PHE A N 1
ATOM 1487 C CA . PHE A 1 197 ? 46.706 -34.664 20.872 1.00 39.55 176 PHE A CA 1
ATOM 1488 C C . PHE A 1 197 ? 47.208 -33.851 22.066 1.00 44.62 176 PHE A C 1
ATOM 1489 O O . PHE A 1 197 ? 47.971 -32.931 21.824 1.00 42.31 176 PHE A O 1
ATOM 1497 N N . GLU A 1 198 ? 46.692 -34.100 23.294 1.00 44.09 177 GLU A N 1
ATOM 1498 C CA . GLU A 1 198 ? 47.035 -33.331 24.496 1.00 45.20 177 GLU A CA 1
ATOM 1499 C C . GLU A 1 198 ? 48.566 -33.387 24.783 1.00 51.06 177 GLU A C 1
ATOM 1500 O O . GLU A 1 198 ? 49.144 -32.407 25.258 1.00 50.10 177 GLU A O 1
ATOM 1506 N N . THR A 1 199 ? 49.201 -34.524 24.490 1.00 49.54 178 THR A N 1
ATOM 1507 C CA . THR A 1 199 ? 50.650 -34.706 24.618 1.00 49.31 178 THR A CA 1
ATOM 1508 C C . THR A 1 199 ? 51.391 -33.849 23.576 1.00 49.12 178 THR A C 1
ATOM 1509 O O . THR A 1 199 ? 52.402 -33.257 23.910 1.00 48.21 178 THR A O 1
ATOM 1513 N N . THR A 1 200 ? 50.959 -33.858 22.322 1.00 44.12 179 THR A N 1
ATOM 1514 C CA . THR A 1 200 ? 51.608 -33.080 21.233 1.00 43.72 179 THR A CA 1
ATOM 1515 C C . THR A 1 200 ? 51.448 -31.585 21.492 1.00 48.84 179 THR A C 1
ATOM 1516 O O . THR A 1 200 ? 52.390 -30.835 21.315 1.00 49.09 179 THR A O 1
ATOM 1520 N N . GLN A 1 201 ? 50.258 -31.169 21.914 1.00 45.36 180 GLN A N 1
ATOM 1521 C CA . GLN A 1 201 ? 49.954 -29.802 22.317 1.00 44.79 180 GLN A CA 1
ATOM 1522 C C . GLN A 1 201 ? 50.913 -29.304 23.433 1.00 49.94 180 GLN A C 1
ATOM 1523 O O . GLN A 1 201 ? 51.446 -28.195 23.313 1.00 49.08 180 GLN A O 1
ATOM 1529 N N . LYS A 1 202 ? 51.102 -30.102 24.496 1.00 45.81 181 LYS A N 1
ATOM 1530 C CA . LYS A 1 202 ? 52.011 -29.818 25.636 1.00 47.50 181 LYS A CA 1
ATOM 1531 C C . LYS A 1 202 ? 53.457 -29.692 25.121 1.00 51.32 181 LYS A C 1
ATOM 1532 O O . LYS A 1 202 ? 54.138 -28.696 25.419 1.00 51.62 181 LYS A O 1
ATOM 1538 N N . SER A 1 203 ? 53.884 -30.640 24.264 1.00 47.69 182 SER A N 1
ATOM 1539 C CA . SER A 1 203 ? 55.196 -30.568 23.624 1.00 47.82 182 SER A CA 1
ATOM 1540 C C . SER A 1 203 ? 55.344 -29.275 22.820 1.00 51.34 182 SER A C 1
ATOM 1541 O O . SER A 1 203 ? 56.327 -28.566 23.005 1.00 50.32 182 SER A O 1
ATOM 1544 N N . LEU A 1 204 ? 54.350 -28.924 21.981 1.00 48.93 183 LEU A N 1
ATOM 1545 C CA . LEU A 1 204 ? 54.424 -27.682 21.220 1.00 46.83 183 LEU A CA 1
ATOM 1546 C C . LEU A 1 204 ? 54.411 -26.425 22.082 1.00 54.70 183 LEU A C 1
ATOM 1547 O O . LEU A 1 204 ? 55.109 -25.490 21.720 1.00 55.35 183 LEU A O 1
ATOM 1552 N N . GLU A 1 205 ? 53.675 -26.389 23.216 1.00 55.39 184 GLU A N 1
ATOM 1553 C CA . GLU A 1 205 ? 53.643 -25.218 24.109 1.00 58.14 184 GLU A CA 1
ATOM 1554 C C . GLU A 1 205 ? 55.036 -24.969 24.702 1.00 62.59 184 GLU A C 1
ATOM 1555 O O . GLU A 1 205 ? 55.473 -23.824 24.795 1.00 62.85 184 GLU A O 1
ATOM 1561 N N . ASP A 1 206 ? 55.736 -26.053 25.086 1.00 61.02 185 ASP A N 1
ATOM 1562 C CA . ASP A 1 206 ? 57.108 -25.983 25.605 1.00 61.85 185 ASP A CA 1
ATOM 1563 C C . ASP A 1 206 ? 58.047 -25.441 24.525 1.00 62.46 185 ASP A C 1
ATOM 1564 O O . ASP A 1 206 ? 58.789 -24.496 24.765 1.00 62.37 185 ASP A O 1
ATOM 1569 N N . PHE A 1 207 ? 57.971 -26.008 23.321 1.00 57.08 186 PHE A N 1
ATOM 1570 C CA . PHE A 1 207 ? 58.811 -25.589 22.207 1.00 56.07 186 PHE A CA 1
ATOM 1571 C C . PHE A 1 207 ? 58.578 -24.135 21.863 1.00 60.83 186 PHE A C 1
ATOM 1572 O O . PHE A 1 207 ? 59.535 -23.405 21.635 1.00 60.60 186 PHE A O 1
ATOM 1580 N N . THR A 1 208 ? 57.321 -23.698 21.873 1.00 58.43 187 THR A N 1
ATOM 1581 C CA . THR A 1 208 ? 56.959 -22.311 21.574 1.00 57.89 187 THR A CA 1
ATOM 1582 C C . THR A 1 208 ? 57.567 -21.356 22.593 1.00 63.19 187 THR A C 1
ATOM 1583 O O . THR A 1 208 ? 58.210 -20.392 22.193 1.00 63.69 187 THR A O 1
ATOM 1587 N N . SER A 1 209 ? 57.363 -21.622 23.883 1.00 60.05 188 SER A N 1
ATOM 1588 C CA . SER A 1 209 ? 57.873 -20.788 24.964 1.00 61.39 188 SER A CA 1
ATOM 1589 C C . SER A 1 209 ? 59.430 -20.745 24.986 1.00 68.13 188 SER A C 1
ATOM 1590 O O . SER A 1 209 ? 60.008 -19.701 25.285 1.00 68.23 188 SER A O 1
ATOM 1593 N N . ASN A 1 210 ? 60.087 -21.874 24.677 1.00 65.33 189 ASN A N 1
ATOM 1594 C CA . ASN A 1 210 ? 61.549 -21.968 24.715 1.00 65.91 189 ASN A CA 1
ATOM 1595 C C . ASN A 1 210 ? 62.216 -21.344 23.505 1.00 66.22 189 ASN A C 1
ATOM 1596 O O . ASN A 1 210 ? 63.232 -20.675 23.662 1.00 66.41 189 ASN A O 1
ATOM 1601 N N . LYS A 1 211 ? 61.675 -21.587 22.316 1.00 57.97 190 LYS A N 1
ATOM 1602 C CA . LYS A 1 211 ? 62.256 -21.122 21.053 1.00 56.88 190 LYS A CA 1
ATOM 1603 C C . LYS A 1 211 ? 61.604 -19.833 20.465 1.00 60.76 190 LYS A C 1
ATOM 1604 O O . LYS A 1 211 ? 61.894 -19.477 19.322 1.00 60.94 190 LYS A O 1
ATOM 1610 N N . GLY A 1 212 ? 60.784 -19.141 21.250 1.00 56.75 191 GLY A N 1
ATOM 1611 C CA . GLY A 1 212 ? 60.200 -17.859 20.877 1.00 54.53 191 GLY A CA 1
ATOM 1612 C C . GLY A 1 212 ? 59.273 -17.771 19.681 1.00 52.60 191 GLY A C 1
ATOM 1613 O O . GLY A 1 212 ? 59.176 -16.711 19.047 1.00 51.72 191 GLY A O 1
ATOM 1614 N N . GLY A 1 213 ? 58.516 -18.821 19.423 1.00 46.18 192 GLY A N 1
ATOM 1615 C CA . GLY A 1 213 ? 57.480 -18.778 18.405 1.00 43.82 192 GLY A CA 1
ATOM 1616 C C . GLY A 1 213 ? 56.253 -18.140 19.026 1.00 44.73 192 GLY A C 1
ATOM 1617 O O . GLY A 1 213 ? 56.312 -17.698 20.172 1.00 41.64 192 GLY A O 1
ATOM 1618 N N . VAL A 1 214 ? 55.111 -18.158 18.336 1.00 39.97 193 VAL A N 1
ATOM 1619 C CA . VAL A 1 214 ? 53.893 -17.560 18.875 1.00 37.81 193 VAL A CA 1
ATOM 1620 C C . VAL A 1 214 ? 52.688 -18.440 18.631 1.00 41.05 193 VAL A C 1
ATOM 1621 O O . VAL A 1 214 ? 52.526 -19.020 17.562 1.00 38.18 193 VAL A O 1
ATOM 1625 N N . LEU A 1 215 ? 51.799 -18.468 19.611 1.00 41.58 194 LEU A N 1
ATOM 1626 C CA . LEU A 1 215 ? 50.520 -19.135 19.502 1.00 41.33 194 LEU A CA 1
ATOM 1627 C C . LEU A 1 215 ? 49.561 -18.123 18.885 1.00 42.54 194 LEU A C 1
ATOM 1628 O O . LEU A 1 215 ? 49.243 -17.090 19.481 1.00 41.53 194 LEU A O 1
ATOM 1633 N N . LEU A 1 216 ? 49.144 -18.389 17.672 1.00 35.40 195 LEU A N 1
ATOM 1634 C CA . LEU A 1 216 ? 48.235 -17.501 16.932 1.00 34.19 195 LEU A CA 1
ATOM 1635 C C . LEU A 1 216 ? 46.774 -17.828 17.270 1.00 43.29 195 LEU A C 1
ATOM 1636 O O . LEU A 1 216 ? 46.407 -18.991 17.411 1.00 45.59 195 LEU A O 1
ATOM 1641 N N . ASP A 1 217 ? 45.956 -16.819 17.397 1.00 38.38 196 ASP A N 1
ATOM 1642 C CA . ASP A 1 217 ? 44.516 -16.982 17.512 1.00 36.65 196 ASP A CA 1
ATOM 1643 C C . ASP A 1 217 ? 43.971 -16.927 16.050 1.00 37.71 196 ASP A C 1
ATOM 1644 O O . ASP A 1 217 ? 44.742 -16.656 15.109 1.00 35.68 196 ASP A O 1
ATOM 1649 N N . GLU A 1 218 ? 42.672 -17.155 15.847 1.00 34.26 197 GLU A N 1
ATOM 1650 C CA . GLU A 1 218 ? 42.068 -17.163 14.501 1.00 35.06 197 GLU A CA 1
ATOM 1651 C C . GLU A 1 218 ? 42.319 -15.856 13.734 1.00 39.95 197 GLU A C 1
ATOM 1652 O O . GLU A 1 218 ? 42.731 -15.939 12.581 1.00 37.03 197 GLU A O 1
ATOM 1658 N N . SER A 1 219 ? 42.142 -14.668 14.361 1.00 37.88 198 SER A N 1
ATOM 1659 C CA . SER A 1 219 ? 42.340 -13.380 13.656 1.00 37.12 198 SER A CA 1
ATOM 1660 C C . SER A 1 219 ? 43.808 -13.153 13.239 1.00 36.56 198 SER A C 1
ATOM 1661 O O . SER A 1 219 ? 44.059 -12.614 12.154 1.00 35.57 198 SER A O 1
ATOM 1664 N N . SER A 1 220 ? 44.771 -13.537 14.080 1.00 34.25 199 SER A N 1
ATOM 1665 C CA . SER A 1 220 ? 46.194 -13.384 13.738 1.00 34.01 199 SER A CA 1
ATOM 1666 C C . SER A 1 220 ? 46.614 -14.431 12.701 1.00 32.20 199 SER A C 1
ATOM 1667 O O . SER A 1 220 ? 47.397 -14.122 11.819 1.00 29.57 199 SER A O 1
ATOM 1670 N N . TYR A 1 221 ? 46.126 -15.662 12.812 1.00 31.11 200 TYR A N 1
ATOM 1671 C CA . TYR A 1 221 ? 46.375 -16.689 11.783 1.00 29.81 200 TYR A CA 1
ATOM 1672 C C . TYR A 1 221 ? 45.874 -16.190 10.378 1.00 32.48 200 TYR A C 1
ATOM 1673 O O . TYR A 1 221 ? 46.626 -16.192 9.399 1.00 29.72 200 TYR A O 1
ATOM 1682 N N . LEU A 1 222 ? 44.652 -15.693 10.310 1.00 32.12 201 LEU A N 1
ATOM 1683 C CA . LEU A 1 222 ? 44.094 -15.138 9.071 1.00 31.27 201 LEU A CA 1
ATOM 1684 C C . LEU A 1 222 ? 44.874 -13.900 8.574 1.00 31.70 201 LEU A C 1
ATOM 1685 O O . LEU A 1 222 ? 45.046 -13.773 7.365 1.00 28.87 201 LEU A O 1
ATOM 1690 N N . ALA A 1 223 ? 45.308 -12.983 9.484 1.00 28.28 202 ALA A N 1
ATOM 1691 C CA . ALA A 1 223 ? 46.126 -11.838 9.121 1.00 29.40 202 ALA A CA 1
ATOM 1692 C C . ALA A 1 223 ? 47.435 -12.326 8.483 1.00 31.33 202 ALA A C 1
ATOM 1693 O O . ALA A 1 223 ? 47.841 -11.822 7.419 1.00 29.04 202 ALA A O 1
ATOM 1695 N N . TYR A 1 224 ? 48.064 -13.350 9.102 1.00 28.16 203 TYR A N 1
ATOM 1696 C CA . TYR A 1 224 ? 49.290 -13.918 8.590 1.00 29.28 203 TYR A CA 1
ATOM 1697 C C . TYR A 1 224 ? 49.070 -14.437 7.144 1.00 32.08 203 TYR A C 1
ATOM 1698 O O . TYR A 1 224 ? 49.849 -14.104 6.231 1.00 28.63 203 TYR A O 1
ATOM 1707 N N . LEU A 1 225 ? 48.022 -15.245 6.936 1.00 28.64 204 LEU A N 1
ATOM 1708 C CA . LEU A 1 225 ? 47.743 -15.774 5.582 1.00 27.78 204 LEU A CA 1
ATOM 1709 C C . LEU A 1 225 ? 47.453 -14.647 4.586 1.00 30.20 204 LEU A C 1
ATOM 1710 O O . LEU A 1 225 ? 47.878 -14.706 3.412 1.00 26.74 204 LEU A O 1
ATOM 1715 N N . THR A 1 226 ? 46.738 -13.611 5.039 1.00 28.76 205 THR A N 1
ATOM 1716 C CA . THR A 1 226 ? 46.430 -12.468 4.114 1.00 28.70 205 THR A CA 1
ATOM 1717 C C . THR A 1 226 ? 47.717 -11.692 3.793 1.00 30.49 205 THR A C 1
ATOM 1718 O O . THR A 1 226 ? 47.910 -11.290 2.629 1.00 26.03 205 THR A O 1
ATOM 1722 N N . GLU A 1 227 ? 48.603 -11.512 4.794 1.00 27.75 206 GLU A N 1
ATOM 1723 C CA . GLU A 1 227 ? 49.929 -10.863 4.581 1.00 28.30 206 GLU A CA 1
ATOM 1724 C C . GLU A 1 227 ? 50.780 -11.643 3.545 1.00 30.88 206 GLU A C 1
ATOM 1725 O O . GLU A 1 227 ? 51.522 -11.030 2.776 1.00 31.38 206 GLU A O 1
ATOM 1731 N N . LYS A 1 228 ? 50.609 -12.959 3.456 1.00 27.14 207 LYS A N 1
ATOM 1732 C CA . LYS A 1 228 ? 51.279 -13.810 2.437 1.00 27.02 207 LYS A CA 1
ATOM 1733 C C . LYS A 1 228 ? 50.513 -13.864 1.088 1.00 31.58 207 LYS A C 1
ATOM 1734 O O . LYS A 1 228 ? 51.045 -14.406 0.119 1.00 30.88 207 LYS A O 1
ATOM 1740 N N . GLY A 1 229 ? 49.352 -13.222 1.009 1.00 27.95 208 GLY A N 1
ATOM 1741 C CA . GLY A 1 229 ? 48.532 -13.150 -0.209 1.00 28.33 208 GLY A CA 1
ATOM 1742 C C . GLY A 1 229 ? 47.780 -14.409 -0.566 1.00 29.91 208 GLY A C 1
ATOM 1743 O O . GLY A 1 229 ? 47.312 -14.555 -1.704 1.00 29.20 208 GLY A O 1
ATOM 1744 N N . ILE A 1 230 ? 47.605 -15.316 0.418 1.00 27.01 209 ILE A N 1
ATOM 1745 C CA . ILE A 1 230 ? 47.067 -16.657 0.175 1.00 26.55 209 ILE A CA 1
ATOM 1746 C C . ILE A 1 230 ? 45.549 -16.649 0.016 1.00 31.81 209 ILE A C 1
ATOM 1747 O O . ILE A 1 230 ? 44.823 -16.362 0.984 1.00 27.64 209 ILE A O 1
ATOM 1752 N N . PRO A 1 231 ? 45.051 -17.035 -1.184 1.00 28.12 210 PRO A N 1
ATOM 1753 C CA . PRO A 1 231 ? 43.587 -17.129 -1.372 1.00 27.41 210 PRO A CA 1
ATOM 1754 C C . PRO A 1 231 ? 43.049 -18.396 -0.705 1.00 31.18 210 PRO A C 1
ATOM 1755 O O . PRO A 1 231 ? 43.771 -19.369 -0.616 1.00 29.39 210 PRO A O 1
ATOM 1759 N N . LEU A 1 232 ? 41.869 -18.331 -0.136 1.00 29.21 211 LEU A N 1
ATOM 1760 C CA . LEU A 1 232 ? 41.276 -19.438 0.618 1.00 28.53 211 LEU A CA 1
ATOM 1761 C C . LEU A 1 232 ? 39.858 -19.765 0.112 1.00 31.13 211 LEU A C 1
ATOM 1762 O O . LEU A 1 232 ? 39.135 -18.905 -0.376 1.00 27.04 211 LEU A O 1
ATOM 1767 N N . PHE A 1 233 ? 39.455 -21.011 0.297 1.00 28.30 212 PHE A N 1
ATOM 1768 C CA . PHE A 1 233 ? 38.063 -21.422 0.138 1.00 27.43 212 PHE A CA 1
ATOM 1769 C C . PHE A 1 233 ? 37.372 -20.997 1.446 1.00 31.96 212 PHE A C 1
ATOM 1770 O O . PHE A 1 233 ? 37.985 -21.169 2.502 1.00 32.44 212 PHE A O 1
ATOM 1778 N N . PRO A 1 234 ? 36.188 -20.377 1.456 1.00 28.66 213 PRO A N 1
ATOM 1779 C CA . PRO A 1 234 ? 35.273 -20.133 0.347 1.00 29.05 213 PRO A CA 1
ATOM 1780 C C . PRO A 1 234 ? 35.336 -18.692 -0.134 1.00 31.67 213 PRO A C 1
ATOM 1781 O O . PRO A 1 234 ? 34.563 -18.329 -1.032 1.00 30.90 213 PRO A O 1
ATOM 1785 N N . SER A 1 235 ? 36.199 -17.846 0.458 1.00 29.58 214 SER A N 1
ATOM 1786 C CA . SER A 1 235 ? 36.170 -16.410 0.121 1.00 30.48 214 SER A CA 1
ATOM 1787 C C . SER A 1 235 ? 36.668 -16.129 -1.293 1.00 30.92 214 SER A C 1
ATOM 1788 O O . SER A 1 235 ? 36.003 -15.425 -2.080 1.00 31.85 214 SER A O 1
ATOM 1791 N N . GLU A 1 236 ? 37.843 -16.599 -1.597 1.00 28.08 215 GLU A N 1
ATOM 1792 C CA . GLU A 1 236 ? 38.425 -16.384 -2.937 1.00 28.39 215 GLU A CA 1
ATOM 1793 C C . GLU A 1 236 ? 38.182 -17.588 -3.828 1.00 31.96 215 GLU A C 1
ATOM 1794 O O . GLU A 1 236 ? 38.150 -17.431 -5.032 1.00 33.14 215 GLU A O 1
ATOM 1800 N N . LEU A 1 237 ? 38.076 -18.794 -3.249 1.00 27.73 216 LEU A N 1
ATOM 1801 C CA . LEU A 1 237 ? 37.944 -20.016 -4.047 1.00 27.22 216 LEU A CA 1
ATOM 1802 C C . LEU A 1 237 ? 36.572 -20.595 -3.859 1.00 30.58 216 LEU A C 1
ATOM 1803 O O . LEU A 1 237 ? 36.220 -21.093 -2.797 1.00 32.40 216 LEU A O 1
ATOM 1808 N N . ASN A 1 238 ? 35.747 -20.400 -4.842 1.00 28.83 217 ASN A N 1
ATOM 1809 C CA . ASN A 1 238 ? 34.339 -20.862 -4.815 1.00 29.80 217 ASN A CA 1
ATOM 1810 C C . ASN A 1 238 ? 33.852 -20.882 -6.255 1.00 32.75 217 ASN A C 1
ATOM 1811 O O . ASN A 1 238 ? 34.599 -20.450 -7.141 1.00 30.43 217 ASN A O 1
ATOM 1816 N N . ASP A 1 239 ? 32.605 -21.291 -6.476 1.00 30.94 218 ASP A N 1
ATOM 1817 C CA . ASP A 1 239 ? 32.068 -21.535 -7.814 1.00 32.48 218 ASP A CA 1
ATOM 1818 C C . ASP A 1 239 ? 31.782 -20.307 -8.657 1.00 33.77 218 ASP A C 1
ATOM 1819 O O . ASP A 1 239 ? 31.389 -20.502 -9.771 1.00 30.85 218 ASP A O 1
ATOM 1824 N N . SER A 1 240 ? 32.070 -19.098 -8.183 1.00 30.37 219 SER A N 1
ATOM 1825 C CA . SER A 1 240 ? 32.053 -17.909 -9.008 1.00 32.07 219 SER A CA 1
ATOM 1826 C C . SER A 1 240 ? 33.364 -17.809 -9.792 1.00 32.86 219 SER A C 1
ATOM 1827 O O . SER A 1 240 ? 33.437 -17.037 -10.726 1.00 31.49 219 SER A O 1
ATOM 1830 N N . PHE A 1 241 ? 34.434 -18.520 -9.373 1.00 30.39 220 PHE A N 1
ATOM 1831 C CA . PHE A 1 241 ? 35.750 -18.290 -9.998 1.00 28.36 220 PHE A CA 1
ATOM 1832 C C . PHE A 1 241 ? 36.382 -19.471 -10.683 1.00 31.23 220 PHE A C 1
ATOM 1833 O O . PHE A 1 241 ? 36.057 -20.612 -10.404 1.00 31.32 220 PHE A O 1
ATOM 1841 N N . PHE A 1 242 ? 37.343 -19.159 -11.566 1.00 30.19 221 PHE A N 1
ATOM 1842 C CA . PHE A 1 242 ? 38.160 -20.150 -12.281 1.00 29.55 221 PHE A CA 1
ATOM 1843 C C . PHE A 1 242 ? 39.487 -20.278 -11.620 1.00 32.40 221 PHE A C 1
ATOM 1844 O O . PHE A 1 242 ? 39.978 -19.278 -11.096 1.00 30.19 221 PHE A O 1
ATOM 1852 N N . PRO A 1 243 ? 40.153 -21.444 -11.702 1.00 31.41 222 PRO A N 1
ATOM 1853 C CA . PRO A 1 243 ? 41.524 -21.570 -11.116 1.00 29.24 222 PRO A CA 1
ATOM 1854 C C . PRO A 1 243 ? 42.521 -20.511 -11.617 1.00 30.43 222 PRO A C 1
ATOM 1855 O O . PRO A 1 243 ? 43.289 -19.956 -10.817 1.00 30.95 222 PRO A O 1
ATOM 1859 N N . ALA A 1 244 ? 42.520 -20.214 -12.914 1.00 30.21 223 ALA A N 1
ATOM 1860 C CA . ALA A 1 244 ? 43.440 -19.190 -13.457 1.00 31.81 223 ALA A CA 1
ATOM 1861 C C . ALA A 1 244 ? 43.106 -17.779 -12.957 1.00 35.36 223 ALA A C 1
ATOM 1862 O O . ALA A 1 244 ? 44.019 -17.001 -12.702 1.00 32.63 223 ALA A O 1
ATOM 1864 N N . GLU A 1 245 ? 41.819 -17.463 -12.743 1.00 32.70 224 GLU A N 1
ATOM 1865 C CA . GLU A 1 245 ? 41.464 -16.171 -12.131 1.00 33.64 224 GLU A CA 1
ATOM 1866 C C . GLU A 1 245 ? 42.074 -16.064 -10.738 1.00 34.20 224 GLU A C 1
ATOM 1867 O O . GLU A 1 245 ? 42.582 -15.023 -10.358 1.00 34.24 224 GLU A O 1
ATOM 1873 N N . ALA A 1 246 ? 42.007 -17.147 -9.978 1.00 33.76 225 ALA A N 1
ATOM 1874 C CA . ALA A 1 246 ? 42.594 -17.236 -8.621 1.00 34.02 225 ALA A CA 1
ATOM 1875 C C . ALA A 1 246 ? 44.130 -17.284 -8.553 1.00 34.92 225 ALA A C 1
ATOM 1876 O O . ALA A 1 246 ? 44.676 -17.210 -7.446 1.00 33.17 225 ALA A O 1
ATOM 1878 N N . GLY A 1 247 ? 44.838 -17.297 -9.690 1.00 32.12 226 GLY A N 1
ATOM 1879 C CA . GLY A 1 247 ? 46.287 -17.367 -9.691 1.00 30.72 226 GLY A CA 1
ATOM 1880 C C . GLY A 1 247 ? 46.837 -18.723 -9.258 1.00 31.34 226 GLY A C 1
ATOM 1881 O O . GLY A 1 247 ? 47.992 -18.803 -8.852 1.00 31.39 226 GLY A O 1
ATOM 1882 N N . LEU A 1 248 ? 46.039 -19.796 -9.337 1.00 26.03 227 LEU A N 1
ATOM 1883 C CA . LEU A 1 248 ? 46.380 -21.089 -8.795 1.00 25.62 227 LEU A CA 1
ATOM 1884 C C . LEU A 1 248 ? 46.339 -22.242 -9.819 1.00 30.36 227 LEU A C 1
ATOM 1885 O O . LEU A 1 248 ? 46.460 -23.384 -9.429 1.00 30.35 227 LEU A O 1
ATOM 1890 N N . ASP A 1 249 ? 46.235 -21.950 -11.093 1.00 27.90 228 ASP A N 1
ATOM 1891 C CA . ASP A 1 249 ? 46.278 -22.998 -12.081 1.00 28.83 228 ASP A CA 1
ATOM 1892 C C . ASP A 1 249 ? 47.722 -23.585 -12.219 1.00 32.68 228 ASP A C 1
ATOM 1893 O O . ASP A 1 249 ? 47.826 -24.750 -12.539 1.00 31.78 228 ASP A O 1
ATOM 1898 N N . SER A 1 250 ? 48.804 -22.833 -11.923 1.00 30.94 229 SER A N 1
ATOM 1899 C CA . SER A 1 250 ? 50.160 -23.393 -12.000 1.00 31.16 229 SER A CA 1
ATOM 1900 C C . SER A 1 250 ? 50.371 -24.475 -10.907 1.00 33.55 229 SER A C 1
ATOM 1901 O O . SER A 1 250 ? 50.941 -25.490 -11.181 1.00 31.35 229 SER A O 1
ATOM 1904 N N . VAL A 1 251 ? 49.798 -24.308 -9.722 1.00 29.82 230 VAL A N 1
ATOM 1905 C CA . VAL A 1 251 ? 49.957 -25.312 -8.643 1.00 30.87 230 VAL A CA 1
ATOM 1906 C C . VAL A 1 251 ? 48.788 -26.360 -8.525 1.00 30.21 230 VAL A C 1
ATOM 1907 O O . VAL A 1 251 ? 49.013 -27.486 -8.025 1.00 28.44 230 VAL A O 1
ATOM 1911 N N . GLY A 1 252 ? 47.613 -26.030 -9.040 1.00 27.22 231 GLY A N 1
ATOM 1912 C CA . GLY A 1 252 ? 46.406 -26.855 -8.901 1.00 27.32 231 GLY A CA 1
ATOM 1913 C C . GLY A 1 252 ? 45.845 -27.532 -10.144 1.00 30.61 231 GLY A C 1
ATOM 1914 O O . GLY A 1 252 ? 44.911 -28.307 -10.017 1.00 28.79 231 GLY A O 1
ATOM 1915 N N . VAL A 1 253 ? 46.356 -27.219 -11.350 1.00 28.48 232 VAL A N 1
ATOM 1916 C CA . VAL A 1 253 ? 45.850 -27.800 -12.611 1.00 28.13 232 VAL A CA 1
ATOM 1917 C C . VAL A 1 253 ? 46.979 -28.379 -13.386 1.00 30.69 232 VAL A C 1
ATOM 1918 O O . VAL A 1 253 ? 48.024 -27.733 -13.468 1.00 29.65 232 VAL A O 1
ATOM 1922 N N . SER A 1 254 ? 46.766 -29.510 -14.032 1.00 28.16 233 SER A N 1
ATOM 1923 C CA . SER A 1 254 ? 47.705 -30.035 -15.026 1.00 28.58 233 SER A CA 1
ATOM 1924 C C . SER A 1 254 ? 47.143 -29.772 -16.404 1.00 32.40 233 SER A C 1
ATOM 1925 O O . SER A 1 254 ? 46.029 -30.178 -16.672 1.00 29.34 233 SER A O 1
ATOM 1928 N N . TYR A 1 255 ? 47.921 -29.102 -17.289 1.00 30.68 234 TYR A N 1
ATOM 1929 C CA . TYR A 1 255 ? 47.540 -28.883 -18.669 1.00 32.51 234 TYR A CA 1
ATOM 1930 C C . TYR A 1 255 ? 48.052 -30.028 -19.581 1.00 39.27 234 TYR A C 1
ATOM 1931 O O . TYR A 1 255 ? 47.900 -29.914 -20.781 1.00 41.26 234 TYR A O 1
ATOM 1940 N N . ASN A 1 256 ? 48.746 -31.053 -19.051 1.00 34.34 235 ASN A N 1
ATOM 1941 C CA . ASN A 1 256 ? 49.226 -32.181 -19.850 1.00 35.33 235 ASN A CA 1
ATOM 1942 C C . ASN A 1 256 ? 48.475 -33.500 -19.594 1.00 39.81 235 ASN A C 1
ATOM 1943 O O . ASN A 1 256 ? 48.565 -34.398 -20.414 1.00 44.57 235 ASN A O 1
ATOM 1948 N N . LYS A 1 257 ? 47.637 -33.584 -18.604 1.00 33.07 236 LYS A N 1
ATOM 1949 C CA . LYS A 1 257 ? 46.966 -34.839 -18.294 1.00 29.94 236 LYS A CA 1
ATOM 1950 C C . LYS A 1 257 ? 45.779 -35.176 -19.234 1.00 36.21 236 LYS A C 1
ATOM 1951 O O . LYS A 1 257 ? 45.322 -34.330 -19.958 1.00 35.55 236 LYS A O 1
ATOM 1957 N N . GLY A 1 258 ? 45.200 -36.331 -19.044 1.00 36.45 237 GLY A N 1
ATOM 1958 C CA . GLY A 1 258 ? 44.028 -36.780 -19.789 1.00 37.60 237 GLY A CA 1
ATOM 1959 C C . GLY A 1 258 ? 42.733 -36.224 -19.225 1.00 37.79 237 GLY A C 1
ATOM 1960 O O . GLY A 1 258 ? 42.736 -35.333 -18.358 1.00 32.47 237 GLY A O 1
ATOM 1961 N N . CYS A 1 259 ? 41.616 -36.728 -19.773 1.00 33.14 238 CYS A N 1
ATOM 1962 C CA . CYS A 1 259 ? 40.261 -36.290 -19.457 1.00 33.96 238 CYS A CA 1
ATOM 1963 C C . CYS A 1 259 ? 39.982 -36.075 -17.971 1.00 35.84 238 CYS A C 1
ATOM 1964 O O . CYS A 1 259 ? 40.221 -36.967 -17.136 1.00 34.78 238 CYS A O 1
ATOM 1967 N N . TYR A 1 260 ? 39.361 -34.938 -17.664 1.00 31.05 239 TYR A N 1
ATOM 1968 C CA . TYR A 1 260 ? 38.834 -34.641 -16.328 1.00 26.67 239 TYR A CA 1
ATOM 1969 C C . TYR A 1 260 ? 37.738 -33.631 -16.454 1.00 30.72 239 TYR A C 1
ATOM 1970 O O . TYR A 1 260 ? 37.689 -32.839 -17.411 1.00 28.71 239 TYR A O 1
ATOM 1979 N N . VAL A 1 261 ? 36.889 -33.596 -15.447 1.00 29.21 240 VAL A N 1
ATOM 1980 C CA . VAL A 1 261 ? 35.764 -32.679 -15.395 1.00 30.99 240 VAL A CA 1
ATOM 1981 C C . VAL A 1 261 ? 36.251 -31.234 -15.415 1.00 33.32 240 VAL A C 1
ATOM 1982 O O . VAL A 1 261 ? 37.010 -30.789 -14.543 1.00 32.07 240 VAL A O 1
ATOM 1986 N N . GLY A 1 262 ? 35.736 -30.469 -16.354 1.00 29.76 241 GLY A N 1
ATOM 1987 C CA . GLY A 1 262 ? 36.147 -29.085 -16.502 1.00 29.99 241 GLY A CA 1
ATOM 1988 C C . GLY A 1 262 ? 37.384 -28.846 -17.356 1.00 32.75 241 GLY A C 1
ATOM 1989 O O . GLY A 1 262 ? 37.757 -27.682 -17.595 1.00 29.44 241 GLY A O 1
ATOM 1990 N N . GLN A 1 263 ? 37.994 -29.917 -17.897 1.00 28.86 242 GLN A N 1
ATOM 1991 C CA . GLN A 1 263 ? 39.259 -29.763 -18.626 1.00 28.20 242 GLN A CA 1
ATOM 1992 C C . GLN A 1 263 ? 39.160 -28.857 -19.859 1.00 32.14 242 GLN A C 1
ATOM 1993 O O . GLN A 1 263 ? 40.079 -28.067 -20.105 1.00 31.59 242 GLN A O 1
ATOM 1999 N N . GLU A 1 264 ? 38.166 -29.057 -20.697 1.00 29.48 243 GLU A N 1
ATOM 2000 C CA . GLU A 1 264 ? 38.093 -28.287 -21.942 1.00 31.60 243 GLU A CA 1
ATOM 2001 C C . GLU A 1 264 ? 37.945 -26.799 -21.675 1.00 32.81 243 GLU A C 1
ATOM 2002 O O . GLU A 1 264 ? 38.714 -26.069 -22.268 1.00 32.74 243 GLU A O 1
ATOM 2008 N N . PRO A 1 265 ? 37.060 -26.317 -20.797 1.00 31.74 244 PRO A N 1
ATOM 2009 C CA . PRO A 1 265 ? 36.977 -24.861 -20.539 1.00 33.36 244 PRO A CA 1
ATOM 2010 C C . PRO A 1 265 ? 38.228 -24.300 -19.851 1.00 33.56 244 PRO A C 1
ATOM 2011 O O . PRO A 1 265 ? 38.652 -23.215 -20.190 1.00 30.93 244 PRO A O 1
ATOM 2015 N N . VAL A 1 266 ? 38.874 -25.081 -18.950 1.00 31.62 245 VAL A 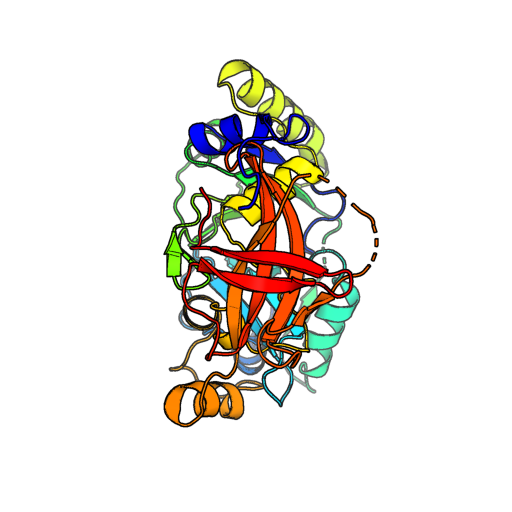N 1
ATOM 2016 C CA . VAL A 1 266 ? 40.142 -24.718 -18.305 1.00 31.14 245 VAL A CA 1
ATOM 2017 C C . VAL A 1 266 ? 41.203 -24.469 -19.369 1.00 32.86 245 VAL A C 1
ATOM 2018 O O . VAL A 1 266 ? 41.914 -23.458 -19.345 1.00 30.44 245 VAL A O 1
ATOM 2022 N N . THR A 1 267 ? 41.263 -25.393 -20.352 1.00 31.83 246 THR A N 1
ATOM 2023 C CA . THR A 1 267 ? 42.289 -25.354 -21.383 1.00 31.62 246 THR A CA 1
ATOM 2024 C C . THR A 1 267 ? 42.016 -24.264 -22.374 1.00 34.95 246 THR A C 1
ATOM 2025 O O . THR A 1 267 ? 42.949 -23.546 -22.767 1.00 36.90 246 THR A O 1
ATOM 2029 N N . ARG A 1 268 ? 40.778 -24.123 -22.795 1.00 33.34 247 ARG A N 1
ATOM 2030 C CA . ARG A 1 268 ? 40.387 -23.042 -23.703 1.00 34.10 247 ARG A CA 1
ATOM 2031 C C . ARG A 1 268 ? 40.710 -21.645 -23.098 1.00 37.02 247 ARG A C 1
ATOM 2032 O O . ARG A 1 268 ? 41.250 -20.802 -23.810 1.00 35.61 247 ARG A O 1
ATOM 2040 N N . LEU A 1 269 ? 40.339 -21.398 -21.839 1.00 35.58 248 LEU A N 1
ATOM 2041 C CA . LEU A 1 269 ? 40.642 -20.137 -21.143 1.00 37.66 248 LEU A CA 1
ATOM 2042 C C . LEU A 1 269 ? 42.157 -19.844 -21.240 1.00 43.61 248 LEU A C 1
ATOM 2043 O O . LEU A 1 269 ? 42.563 -18.760 -21.632 1.00 43.73 248 LEU A O 1
ATOM 2048 N N . LYS A 1 270 ? 42.969 -20.859 -20.976 1.00 38.68 249 LYS A N 1
ATOM 2049 C CA . LYS A 1 270 ? 44.412 -20.755 -20.994 1.00 36.80 249 LYS A CA 1
ATOM 2050 C C . LYS A 1 270 ? 44.986 -20.415 -22.375 1.00 44.67 249 LYS A C 1
ATOM 2051 O O . LYS A 1 270 ? 45.715 -19.456 -22.458 1.00 45.54 249 LYS A O 1
ATOM 2057 N N . PHE A 1 271 ? 44.640 -21.182 -23.451 1.00 42.38 250 PHE A N 1
ATOM 2058 C CA . PHE A 1 271 ? 45.236 -21.077 -24.773 1.00 43.95 250 PHE A CA 1
ATOM 2059 C C . PHE A 1 271 ? 44.533 -20.115 -25.746 1.00 51.84 250 PHE A C 1
ATOM 2060 O O . PHE A 1 271 ? 45.179 -19.619 -26.659 1.00 53.26 250 PHE A O 1
ATOM 2068 N N . GLN A 1 272 ? 43.236 -19.908 -25.633 1.00 49.67 251 GLN A N 1
ATOM 2069 C CA . GLN A 1 272 ? 42.534 -19.059 -26.608 1.00 52.64 251 GLN A CA 1
ATOM 2070 C C . GLN A 1 272 ? 41.798 -17.915 -25.954 1.00 58.53 251 GLN A C 1
ATOM 2071 O O . GLN A 1 272 ? 41.689 -16.844 -26.540 1.00 57.90 251 GLN A O 1
ATOM 2077 N N . GLY A 1 273 ? 41.288 -18.151 -24.764 1.00 56.14 252 GLY A N 1
ATOM 2078 C CA . GLY A 1 273 ? 40.525 -17.177 -24.035 1.00 57.32 252 GLY A CA 1
ATOM 2079 C C . GLY A 1 273 ? 41.385 -16.126 -23.392 1.00 65.01 252 GLY A C 1
ATOM 2080 O O . GLY A 1 273 ? 42.628 -16.146 -23.464 1.00 63.05 252 GLY A O 1
ATOM 2081 N N . HIS A 1 274 ? 40.680 -15.173 -22.806 1.00 63.97 253 HIS A N 1
ATOM 2082 C CA . HIS A 1 274 ? 41.284 -14.009 -22.180 1.00 65.19 253 HIS A CA 1
ATOM 2083 C C . HIS A 1 274 ? 40.832 -13.976 -20.747 1.00 61.10 253 HIS A C 1
ATOM 2084 O O . HIS A 1 274 ? 39.634 -14.150 -20.449 1.00 59.64 253 HIS A O 1
ATOM 2091 N N . LEU A 1 275 ? 41.802 -13.790 -19.859 1.00 61.69 254 LEU A N 1
ATOM 2092 C CA . LEU A 1 275 ? 41.545 -13.696 -18.453 1.00 55.91 254 LEU A CA 1
ATOM 2093 C C . LEU A 1 275 ? 41.019 -12.260 -18.176 1.00 55.83 254 LEU A C 1
ATOM 2094 O O . LEU A 1 275 ? 41.752 -11.283 -18.342 1.00 54.97 254 LEU A O 1
ATOM 2099 N N . ASN A 1 276 ? 39.754 -12.143 -17.809 1.00 50.25 255 ASN A N 1
ATOM 2100 C CA . ASN A 1 276 ? 39.100 -10.852 -17.582 1.00 50.27 255 ASN A CA 1
ATOM 2101 C C . ASN A 1 276 ? 39.422 -10.241 -16.206 1.00 51.15 255 ASN A C 1
ATOM 2102 O O . ASN A 1 276 ? 39.403 -9.022 -16.056 1.00 51.52 255 ASN A O 1
ATOM 2107 N N . ARG A 1 277 ? 39.643 -11.091 -15.199 1.00 42.80 256 ARG A N 1
ATOM 2108 C CA . ARG A 1 277 ? 39.937 -10.638 -13.871 1.00 38.08 256 ARG A CA 1
ATOM 2109 C C . ARG A 1 277 ? 40.969 -11.549 -13.252 1.00 37.50 256 ARG A C 1
ATOM 2110 O O . ARG A 1 277 ? 41.150 -12.671 -13.723 1.00 39.39 256 ARG A O 1
ATOM 2118 N N . SER A 1 278 ? 41.694 -11.043 -12.256 1.00 33.77 257 SER A N 1
ATOM 2119 C CA . SER A 1 278 ? 42.777 -11.775 -11.613 1.00 33.79 257 SER A CA 1
ATOM 2120 C C . SER A 1 278 ? 42.877 -11.443 -10.142 1.00 35.50 257 SER A C 1
ATOM 2121 O O . SER A 1 278 ? 42.514 -10.352 -9.729 1.00 35.92 257 SER A O 1
ATOM 2124 N N . LEU A 1 279 ? 43.382 -12.405 -9.345 1.00 32.48 258 LEU A N 1
ATOM 2125 C CA . LEU A 1 279 ? 43.547 -12.234 -7.927 1.00 31.15 258 LEU A CA 1
ATOM 2126 C C . LEU A 1 279 ? 44.464 -11.067 -7.673 1.00 36.05 258 LEU A C 1
ATOM 2127 O O . LEU A 1 279 ? 45.556 -11.030 -8.247 1.00 35.58 258 LEU A O 1
ATOM 2132 N N . ALA A 1 280 ? 44.031 -10.127 -6.812 1.00 31.30 259 ALA A N 1
ATOM 2133 C CA . ALA A 1 280 ? 44.797 -8.934 -6.465 1.00 33.41 259 ALA A CA 1
ATOM 2134 C C . ALA A 1 280 ? 44.815 -8.664 -4.973 1.00 32.88 259 ALA A C 1
ATOM 2135 O O . ALA A 1 280 ? 43.957 -9.131 -4.224 1.00 31.95 259 ALA A O 1
ATOM 2137 N N . GLY A 1 281 ? 45.873 -8.025 -4.545 1.00 29.72 260 GLY A N 1
ATOM 2138 C CA . GLY A 1 281 ? 46.005 -7.532 -3.185 1.00 30.04 260 GLY A CA 1
ATOM 2139 C C . GLY A 1 281 ? 45.494 -6.112 -3.109 1.00 33.73 260 GLY A C 1
ATOM 2140 O O . GLY A 1 281 ? 45.547 -5.348 -4.099 1.00 31.86 260 GLY A O 1
ATOM 2141 N N . PHE A 1 282 ? 44.906 -5.761 -1.964 1.00 30.91 261 PHE A N 1
ATOM 2142 C CA . PHE A 1 282 ? 44.392 -4.419 -1.769 1.00 31.09 261 PHE A CA 1
ATOM 2143 C C . PHE A 1 282 ? 44.852 -3.875 -0.444 1.00 33.69 261 PHE A C 1
ATOM 2144 O O . PHE A 1 282 ? 44.993 -4.615 0.514 1.00 31.14 261 PHE A O 1
ATOM 2152 N N . ARG A 1 283 ? 45.101 -2.573 -0.407 1.00 31.69 262 ARG A N 1
ATOM 2153 C CA . ARG A 1 283 ? 45.422 -1.870 0.816 1.00 33.25 262 ARG A CA 1
ATOM 2154 C C . ARG A 1 283 ? 44.283 -0.858 1.129 1.00 37.66 262 ARG A C 1
ATOM 2155 O O . ARG A 1 283 ? 43.824 -0.174 0.228 1.00 36.41 262 ARG A O 1
ATOM 2163 N N . LEU A 1 284 ? 43.830 -0.795 2.372 1.00 38.42 263 LEU A N 1
ATOM 2164 C CA . LEU A 1 284 ? 42.749 0.139 2.797 1.00 41.86 263 LEU A CA 1
ATOM 2165 C C . LEU A 1 284 ? 43.008 0.640 4.208 1.00 49.15 263 LEU A C 1
ATOM 2166 O O . LEU A 1 284 ? 43.797 0.034 4.940 1.00 50.04 263 LEU A O 1
ATOM 2171 N N . GLU A 1 285 ? 42.406 1.771 4.578 1.00 48.03 264 GLU A N 1
ATOM 2172 C CA . GLU A 1 285 ? 42.669 2.410 5.894 1.00 51.47 264 GLU A CA 1
ATOM 2173 C C . GLU A 1 285 ? 42.149 1.668 7.132 1.00 58.41 264 GLU A C 1
ATOM 2174 O O . GLU A 1 285 ? 41.014 1.198 7.123 1.00 57.23 264 GLU A O 1
ATOM 2180 N N . GLY A 1 286 ? 42.905 1.795 8.233 1.00 59.87 265 GLY A N 1
ATOM 2181 C CA . GLY A 1 286 ? 42.604 1.212 9.540 1.00 61.88 265 GLY A CA 1
ATOM 2182 C C . GLY A 1 286 ? 42.084 -0.213 9.498 1.00 68.14 265 GLY A C 1
ATOM 2183 O O . GLY A 1 286 ? 40.869 -0.439 9.535 1.00 68.64 265 GLY A O 1
ATOM 2184 N N . PRO A 1 290 ? 34.714 -6.070 10.121 1.00 87.95 269 PRO A N 1
ATOM 2185 C CA . PRO A 1 290 ? 33.580 -6.761 10.764 1.00 89.35 269 PRO A CA 1
ATOM 2186 C C . PRO A 1 290 ? 32.213 -6.234 10.332 1.00 92.75 269 PRO A C 1
ATOM 2187 O O . PRO A 1 290 ? 31.214 -6.931 10.505 1.00 92.64 269 PRO A O 1
ATOM 2191 N N . LYS A 1 291 ? 32.179 -5.009 9.759 1.00 89.62 270 LYS A N 1
ATOM 2192 C CA . LYS A 1 291 ? 30.961 -4.309 9.341 1.00 89.85 270 LYS A CA 1
ATOM 2193 C C . LYS A 1 291 ? 30.513 -4.763 7.943 1.00 89.44 270 LYS A C 1
ATOM 2194 O O . LYS A 1 291 ? 29.338 -5.090 7.761 1.00 89.91 270 LYS A O 1
ATOM 2208 N N . GLU A 1 293 ? 29.745 -6.596 4.305 1.00 65.22 272 GLU A N 1
ATOM 2209 C CA . GLU A 1 293 ? 29.203 -7.871 3.855 1.00 62.71 272 GLU A CA 1
ATOM 2210 C C . GLU A 1 293 ? 29.933 -8.258 2.554 1.00 55.12 272 GLU A C 1
ATOM 2211 O O . GLU A 1 293 ? 29.779 -7.632 1.502 1.00 50.93 272 GLU A O 1
ATOM 2217 N N . PHE A 1 294 ? 30.743 -9.281 2.649 1.00 48.10 273 PHE A N 1
ATOM 2218 C CA . PHE A 1 294 ? 31.545 -9.733 1.529 1.00 43.94 273 PHE A CA 1
ATOM 2219 C C . PHE A 1 294 ? 30.771 -10.715 0.629 1.00 47.44 273 PHE A C 1
ATOM 2220 O O . PHE A 1 294 ? 29.965 -11.489 1.135 1.00 47.90 273 PHE A O 1
ATOM 2228 N N . PRO A 1 295 ? 31.050 -10.785 -0.688 1.00 41.10 274 PRO A N 1
ATOM 2229 C CA . PRO A 1 295 ? 32.032 -10.001 -1.445 1.00 38.31 274 PRO A CA 1
ATOM 2230 C C . PRO A 1 295 ? 31.521 -8.589 -1.622 1.00 40.19 274 PRO A C 1
ATOM 2231 O O . PRO A 1 295 ? 30.311 -8.410 -1.638 1.00 39.50 274 PRO A O 1
ATOM 2235 N N . VAL A 1 296 ? 32.422 -7.592 -1.655 1.00 34.46 275 VAL A N 1
ATOM 2236 C CA . VAL A 1 296 ? 32.041 -6.199 -1.853 1.00 37.07 275 VAL A CA 1
ATOM 2237 C C . VAL A 1 296 ? 32.464 -5.778 -3.223 1.00 38.44 275 VAL A C 1
ATOM 2238 O O . VAL A 1 296 ? 33.640 -5.956 -3.605 1.00 34.81 275 VAL A O 1
ATOM 2242 N N . THR A 1 297 ? 31.558 -5.103 -3.921 1.00 34.84 276 THR A N 1
ATOM 2243 C CA . THR A 1 297 ? 31.866 -4.541 -5.241 1.00 35.92 276 THR A CA 1
ATOM 2244 C C . THR A 1 297 ? 32.802 -3.352 -5.151 1.00 38.02 276 THR A C 1
ATOM 2245 O O . THR A 1 297 ? 32.660 -2.527 -4.256 1.00 38.35 276 THR A O 1
ATOM 2249 N N . LEU A 1 298 ? 33.766 -3.288 -6.066 1.00 33.53 277 LEU A N 1
ATOM 2250 C CA . LEU A 1 298 ? 34.697 -2.187 -6.181 1.00 35.25 277 LEU A CA 1
ATOM 2251 C C . LEU A 1 298 ? 34.326 -1.417 -7.428 1.00 39.79 277 LEU A C 1
ATOM 2252 O O . LEU A 1 298 ? 33.955 -2.028 -8.418 1.00 39.22 277 LEU A O 1
ATOM 2257 N N . PHE A 1 299 ? 34.414 -0.089 -7.385 1.00 38.15 278 PHE A N 1
ATOM 2258 C CA . PHE A 1 299 ? 34.032 0.779 -8.493 1.00 39.35 278 PHE A CA 1
ATOM 2259 C C . PHE A 1 299 ? 35.185 1.607 -8.994 1.00 44.94 278 PHE A C 1
ATOM 2260 O O . PHE A 1 299 ? 36.014 2.072 -8.213 1.00 42.40 278 PHE A O 1
ATOM 2268 N N . ASN A 1 300 ? 35.174 1.867 -10.298 1.00 45.71 279 ASN A N 1
ATOM 2269 C CA . ASN A 1 300 ? 36.117 2.750 -10.978 1.00 47.76 279 ASN A CA 1
ATOM 2270 C C . ASN A 1 300 ? 35.735 4.225 -10.656 1.00 54.88 279 ASN A C 1
ATOM 2271 O O . ASN A 1 300 ? 34.629 4.651 -11.039 1.00 54.18 279 ASN A O 1
ATOM 2276 N N . PRO A 1 301 ? 36.618 5.013 -9.984 1.00 52.48 280 PRO A N 1
ATOM 2277 C CA . PRO A 1 301 ? 36.293 6.421 -9.672 1.00 54.08 280 PRO A CA 1
ATOM 2278 C C . PRO A 1 301 ? 35.992 7.324 -10.889 1.00 60.74 280 PRO A C 1
ATOM 2279 O O . PRO A 1 301 ? 35.245 8.255 -10.720 1.00 59.42 280 PRO A O 1
ATOM 2283 N N . LYS A 1 302 ? 36.523 7.030 -12.094 1.00 63.56 281 LYS A N 1
ATOM 2284 C CA . LYS A 1 302 ? 36.289 7.840 -13.315 1.00 68.27 281 LYS A CA 1
ATOM 2285 C C . LYS A 1 302 ? 34.821 7.833 -13.781 1.00 72.90 281 LYS A C 1
ATOM 2286 O O . LYS A 1 302 ? 34.190 8.883 -13.804 1.00 75.09 281 LYS A O 1
ATOM 2292 N N . ASP A 1 303 ? 34.291 6.637 -14.108 1.00 67.26 282 ASP A N 1
ATOM 2293 C CA . ASP A 1 303 ? 32.943 6.433 -14.649 1.00 67.46 282 ASP A CA 1
ATOM 2294 C C . ASP A 1 303 ? 31.940 5.756 -13.681 1.00 66.30 282 ASP A C 1
ATOM 2295 O O . ASP A 1 303 ? 30.753 5.695 -14.005 1.00 65.42 282 ASP A O 1
ATOM 2300 N N . GLY A 1 304 ? 32.389 5.261 -12.526 1.00 57.97 283 GLY A N 1
ATOM 2301 C CA . GLY A 1 304 ? 31.477 4.616 -11.582 1.00 55.55 283 GLY A CA 1
ATOM 2302 C C . GLY A 1 304 ? 31.065 3.199 -11.946 1.00 55.18 283 GLY A C 1
ATOM 2303 O O . GLY A 1 304 ? 30.133 2.652 -11.361 1.00 53.93 283 GLY A O 1
ATOM 2304 N N . ASN A 1 305 ? 31.720 2.606 -12.936 1.00 51.29 284 ASN A N 1
ATOM 2305 C CA . ASN A 1 305 ? 31.476 1.231 -13.335 1.00 50.39 284 ASN A CA 1
ATOM 2306 C C . ASN A 1 305 ? 32.193 0.260 -12.378 1.00 50.42 284 ASN A C 1
ATOM 2307 O O . ASN A 1 305 ? 33.167 0.622 -11.715 1.00 48.81 284 ASN A O 1
ATOM 2312 N N . GLU A 1 306 ? 31.718 -0.983 -12.352 1.00 45.77 285 GLU A N 1
ATOM 2313 C CA . GLU A 1 306 ? 32.270 -2.068 -11.544 1.00 42.56 285 GLU A CA 1
ATOM 2314 C C . GLU A 1 306 ? 33.691 -2.382 -12.064 1.00 47.18 285 GLU A C 1
ATOM 2315 O O . GLU A 1 306 ? 33.882 -2.442 -13.290 1.00 46.81 285 GLU A O 1
ATOM 2321 N N . ALA A 1 307 ? 34.693 -2.439 -11.144 1.00 40.79 286 ALA A N 1
ATOM 2322 C CA . ALA A 1 307 ? 36.093 -2.658 -11.485 1.00 41.47 286 ALA A CA 1
ATOM 2323 C C . ALA A 1 307 ? 36.630 -3.964 -10.919 1.00 42.71 286 ALA A C 1
ATOM 2324 O O . ALA A 1 307 ? 37.674 -4.425 -11.365 1.00 41.96 286 ALA A O 1
ATOM 2326 N N . GLY A 1 308 ? 35.947 -4.503 -9.924 1.00 38.71 287 GLY A N 1
ATOM 2327 C CA . GLY A 1 308 ? 36.339 -5.725 -9.263 1.00 37.49 287 GLY A CA 1
ATOM 2328 C C . GLY A 1 308 ? 35.505 -6.036 -8.050 1.00 37.73 287 GLY A C 1
ATOM 2329 O O . GLY A 1 308 ? 34.438 -5.448 -7.827 1.00 35.39 287 GLY A O 1
ATOM 2330 N N . ILE A 1 309 ? 36.082 -6.885 -7.195 1.00 35.41 288 ILE A N 1
ATOM 2331 C CA . ILE A 1 309 ? 35.452 -7.329 -5.975 1.00 35.30 288 ILE A CA 1
ATOM 2332 C C . ILE A 1 309 ? 36.509 -7.567 -4.935 1.00 34.58 288 ILE A C 1
ATOM 2333 O O . ILE A 1 309 ? 37.573 -8.141 -5.203 1.00 34.88 288 ILE A O 1
ATOM 2338 N N . LEU A 1 310 ? 36.150 -7.227 -3.718 1.00 29.12 289 LEU A N 1
ATOM 2339 C CA . LEU A 1 310 ? 36.948 -7.469 -2.529 1.00 29.15 289 LEU A CA 1
ATOM 2340 C C . LEU A 1 310 ? 36.303 -8.648 -1.828 1.00 33.41 289 LEU A C 1
ATOM 2341 O O . LEU A 1 310 ? 35.118 -8.588 -1.469 1.00 30.09 289 LEU A O 1
ATOM 2346 N N . THR A 1 311 ? 37.097 -9.694 -1.540 1.00 32.25 290 THR A N 1
ATOM 2347 C CA . THR A 1 311 ? 36.547 -10.958 -1.027 1.00 29.20 290 THR A CA 1
ATOM 2348 C C . THR A 1 311 ? 36.822 -11.166 0.433 1.00 31.24 290 THR A C 1
ATOM 2349 O O . THR A 1 311 ? 36.048 -11.881 1.103 1.00 31.18 290 THR A O 1
ATOM 2353 N N . ARG A 1 312 ? 37.887 -10.562 0.967 1.00 26.57 291 ARG A N 1
ATOM 2354 C CA . ARG A 1 312 ? 38.177 -10.640 2.383 1.00 27.27 291 ARG A CA 1
ATOM 2355 C C . ARG A 1 312 ? 39.150 -9.578 2.755 1.00 30.06 291 ARG A C 1
ATOM 2356 O O . ARG A 1 312 ? 39.945 -9.081 1.903 1.00 29.84 291 ARG A O 1
ATOM 2364 N N . THR A 1 313 ? 39.124 -9.237 4.041 1.00 27.68 292 THR A N 1
ATOM 2365 C CA . THR A 1 313 ? 40.085 -8.281 4.577 1.00 27.80 292 THR A CA 1
ATOM 2366 C C . THR A 1 313 ? 40.608 -8.749 5.923 1.00 33.60 292 THR A C 1
ATOM 2367 O O . THR A 1 313 ? 39.949 -9.509 6.635 1.00 31.62 292 THR A O 1
ATOM 2371 N N . SER A 1 314 ? 41.783 -8.244 6.286 1.00 31.52 293 SER A N 1
ATOM 2372 C CA . SER A 1 314 ? 42.377 -8.394 7.613 1.00 31.45 293 SER A CA 1
ATOM 2373 C C . SER A 1 314 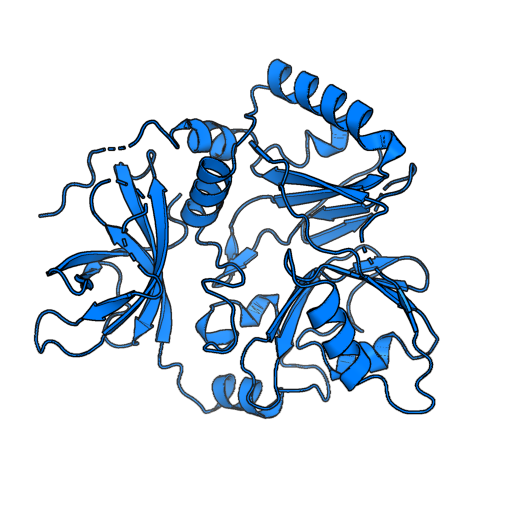? 43.050 -7.084 7.981 1.00 36.19 293 SER A C 1
ATOM 2374 O O . SER A 1 314 ? 43.488 -6.346 7.115 1.00 35.64 293 SER A O 1
ATOM 2377 N N . SER A 1 315 ? 43.292 -6.889 9.242 1.00 36.49 294 SER A N 1
ATOM 2378 C CA . SER A 1 315 ? 44.255 -5.878 9.699 1.00 36.28 294 SER A CA 1
ATOM 2379 C C . SER A 1 315 ? 45.669 -6.388 9.459 1.00 40.76 294 SER A C 1
ATOM 2380 O O . SER A 1 315 ? 45.916 -7.594 9.553 1.00 39.58 294 SER A O 1
ATOM 2383 N N . SER A 1 316 ? 46.606 -5.480 9.178 1.00 37.38 295 SER A N 1
ATOM 2384 C CA . SER A 1 316 ? 48.042 -5.755 9.138 1.00 35.79 295 SER A CA 1
ATOM 2385 C C . SER A 1 316 ? 48.772 -4.689 9.947 1.00 38.50 295 SER A C 1
ATOM 2386 O O . SER A 1 316 ? 48.796 -3.533 9.527 1.00 36.06 295 SER A O 1
ATOM 2389 N N . ASP A 1 317 ? 49.392 -5.078 11.088 1.00 36.15 296 ASP A N 1
ATOM 2390 C CA . ASP A 1 317 ? 50.209 -4.169 11.868 1.00 36.72 296 ASP A CA 1
ATOM 2391 C C . ASP A 1 317 ? 51.501 -3.866 11.112 1.00 39.75 296 ASP A C 1
ATOM 2392 O O . ASP A 1 317 ? 51.960 -2.732 11.127 1.00 37.54 296 ASP A O 1
ATOM 2397 N N . ILE A 1 318 ? 52.032 -4.840 10.395 1.00 34.97 297 ILE A N 1
ATOM 2398 C CA . ILE A 1 318 ? 53.269 -4.633 9.654 1.00 37.06 297 ILE A CA 1
ATOM 2399 C C . ILE A 1 318 ? 53.058 -3.549 8.571 1.00 42.23 297 ILE A C 1
ATOM 2400 O O . ILE A 1 318 ? 53.908 -2.687 8.420 1.00 43.10 297 ILE A O 1
ATOM 2405 N N . LEU A 1 319 ? 51.963 -3.621 7.813 1.00 38.42 298 LEU A N 1
ATOM 2406 C CA . LEU A 1 319 ? 51.705 -2.610 6.776 1.00 40.56 298 LEU A CA 1
ATOM 2407 C C . LEU A 1 319 ? 51.074 -1.331 7.342 1.00 45.74 298 LEU A C 1
ATOM 2408 O O . LEU A 1 319 ? 51.105 -0.292 6.680 1.00 47.01 298 LEU A O 1
ATOM 2413 N N . GLY A 1 320 ? 50.546 -1.407 8.550 1.00 39.83 299 GLY A N 1
ATOM 2414 C CA . GLY A 1 320 ? 49.937 -0.263 9.212 1.00 37.49 299 GLY A CA 1
ATOM 2415 C C . GLY A 1 320 ? 48.596 0.125 8.627 1.00 38.57 299 GLY A C 1
ATOM 2416 O O . GLY A 1 320 ? 48.185 1.270 8.691 1.00 36.65 299 GLY A O 1
ATOM 2417 N N . SER A 1 321 ? 47.872 -0.831 8.125 1.00 39.69 300 SER A N 1
ATOM 2418 C CA . SER A 1 321 ? 46.558 -0.573 7.542 1.00 39.09 300 SER A CA 1
ATOM 2419 C C . SER A 1 321 ? 45.822 -1.883 7.395 1.00 40.85 300 SER A C 1
ATOM 2420 O O . SER A 1 321 ? 46.390 -2.960 7.625 1.00 38.54 300 SER A O 1
ATOM 2423 N N . GLY A 1 322 ? 44.605 -1.788 6.899 1.00 38.75 301 GLY A N 1
ATOM 2424 C CA . GLY A 1 322 ? 43.841 -2.950 6.533 1.00 36.66 301 GLY A CA 1
ATOM 2425 C C . GLY A 1 322 ? 44.448 -3.468 5.240 1.00 36.92 301 GLY A C 1
ATOM 2426 O O . GLY A 1 322 ? 45.057 -2.706 4.480 1.00 36.93 301 GLY A O 1
ATOM 2427 N N . ILE A 1 323 ? 44.309 -4.735 4.997 1.00 32.01 302 ILE A N 1
ATOM 2428 C CA . ILE A 1 323 ? 44.730 -5.341 3.737 1.00 31.14 302 ILE A CA 1
ATOM 2429 C C . ILE A 1 323 ? 43.628 -6.249 3.269 1.00 33.91 302 ILE A C 1
ATOM 2430 O O . ILE A 1 323 ? 42.837 -6.719 4.058 1.00 32.49 302 ILE A O 1
ATOM 2435 N N . GLY A 1 324 ? 43.627 -6.579 2.006 1.00 32.93 303 GLY A N 1
ATOM 2436 C CA . GLY A 1 324 ? 42.660 -7.567 1.557 1.00 31.59 303 GLY A CA 1
ATOM 2437 C C . GLY A 1 324 ? 42.979 -8.218 0.255 1.00 31.64 303 GLY A C 1
ATOM 2438 O O . GLY A 1 324 ? 43.968 -7.894 -0.402 1.00 29.87 303 GLY A O 1
ATOM 2439 N N . LEU A 1 325 ? 42.170 -9.191 -0.085 1.00 30.13 304 LEU A N 1
ATOM 2440 C CA . LEU A 1 325 ? 42.287 -9.913 -1.334 1.00 29.09 304 LEU A CA 1
ATOM 2441 C C . LEU A 1 325 ? 40.956 -9.799 -2.100 1.00 31.09 304 LEU A C 1
ATOM 2442 O O . LEU A 1 325 ? 39.874 -9.596 -1.522 1.00 30.95 304 LEU A O 1
ATOM 2447 N N . GLY A 1 326 ? 41.052 -9.999 -3.377 1.00 30.34 305 GLY A N 1
ATOM 2448 C CA . GLY A 1 326 ? 39.914 -10.001 -4.260 1.00 30.46 305 GLY A CA 1
ATOM 2449 C C . GLY A 1 326 ? 40.297 -10.149 -5.705 1.00 32.30 305 GLY A C 1
ATOM 2450 O O . GLY A 1 326 ? 41.381 -10.638 -6.018 1.00 31.84 305 GLY A O 1
ATOM 2451 N N . TYR A 1 327 ? 39.420 -9.695 -6.582 1.00 29.67 306 TYR A N 1
ATOM 2452 C CA . TYR A 1 327 ? 39.584 -9.872 -8.021 1.00 29.96 306 TYR A CA 1
ATOM 2453 C C . TYR A 1 327 ? 39.502 -8.540 -8.662 1.00 34.28 306 TYR A C 1
ATOM 2454 O O . TYR A 1 327 ? 38.609 -7.749 -8.314 1.00 34.07 306 TYR A O 1
ATOM 2463 N N . ILE A 1 328 ? 40.432 -8.271 -9.600 1.00 31.60 307 ILE A N 1
ATOM 2464 C CA . ILE A 1 328 ? 40.463 -6.999 -10.310 1.00 32.72 307 ILE A CA 1
ATOM 2465 C C . ILE A 1 328 ? 40.329 -7.239 -11.809 1.00 38.37 307 ILE A C 1
ATOM 2466 O O . ILE A 1 328 ? 41.028 -8.091 -12.363 1.00 38.54 307 ILE A O 1
ATOM 2471 N N . LYS A 1 329 ? 39.483 -6.446 -12.468 1.00 36.08 308 LYS A N 1
ATOM 2472 C CA . LYS A 1 329 ? 39.364 -6.479 -13.928 1.00 39.36 308 LYS A CA 1
ATOM 2473 C C . LYS A 1 329 ? 40.682 -5.990 -14.526 1.00 44.70 308 LYS A C 1
ATOM 2474 O O . LYS A 1 329 ? 41.411 -5.234 -13.885 1.00 43.29 308 LYS A O 1
ATOM 2480 N N . ARG A 1 330 ? 41.051 -6.550 -15.679 1.00 47.29 309 ARG A N 1
ATOM 2481 C CA . ARG A 1 330 ? 42.332 -6.301 -16.361 1.00 49.95 309 ARG A CA 1
ATOM 2482 C C . ARG A 1 330 ? 42.712 -4.814 -16.509 1.00 57.21 309 ARG A C 1
ATOM 2483 O O . ARG A 1 330 ? 43.869 -4.445 -16.282 1.00 57.57 309 ARG A O 1
ATOM 2491 N N . ASN A 1 331 ? 41.743 -3.972 -16.848 1.00 55.18 310 ASN A N 1
ATOM 2492 C CA . ASN A 1 331 ? 42.001 -2.538 -17.035 1.00 56.77 310 ASN A CA 1
ATOM 2493 C C . ASN A 1 331 ? 42.418 -1.809 -15.719 1.00 57.80 310 ASN A C 1
ATOM 2494 O O . ASN A 1 331 ? 42.839 -0.657 -15.794 1.00 57.46 310 ASN A O 1
ATOM 2499 N N . PHE A 1 332 ? 42.333 -2.462 -14.537 1.00 49.51 311 PHE A N 1
ATOM 2500 C CA . PHE A 1 332 ? 42.676 -1.816 -13.258 1.00 46.91 311 PHE A CA 1
ATOM 2501 C C . PHE A 1 332 ? 43.669 -2.600 -12.459 1.00 48.19 311 PHE A C 1
ATOM 2502 O O . PHE A 1 332 ? 43.831 -2.303 -11.289 1.00 48.88 311 PHE A O 1
ATOM 2510 N N . SER A 1 333 ? 44.373 -3.562 -13.056 1.00 47.60 312 SER A N 1
ATOM 2511 C CA . SER A 1 333 ? 45.268 -4.457 -12.310 1.00 46.39 312 SER A CA 1
ATOM 2512 C C . SER A 1 333 ? 46.614 -3.866 -11.877 1.00 50.66 312 SER A C 1
ATOM 2513 O O . SER A 1 333 ? 47.284 -4.463 -11.035 1.00 48.23 312 SER A O 1
ATOM 2516 N N . GLU A 1 334 ? 47.030 -2.731 -12.435 1.00 47.95 313 GLU A N 1
ATOM 2517 C CA . GLU A 1 334 ? 48.334 -2.148 -12.108 1.00 47.17 313 GLU A CA 1
ATOM 2518 C C . GLU A 1 334 ? 48.417 -1.736 -10.621 1.00 46.45 313 GLU A C 1
ATOM 2519 O O . GLU A 1 334 ? 47.463 -1.191 -10.074 1.00 44.34 313 GLU A O 1
ATOM 2525 N N . ASN A 1 335 ? 49.527 -2.048 -9.951 1.00 41.33 314 ASN A N 1
ATOM 2526 C CA . ASN A 1 335 ? 49.712 -1.636 -8.551 1.00 39.90 314 ASN A CA 1
ATOM 2527 C C . ASN A 1 335 ? 49.578 -0.139 -8.413 1.00 45.13 314 ASN A C 1
ATOM 2528 O O . ASN A 1 335 ? 50.032 0.613 -9.272 1.00 44.32 314 ASN A O 1
ATOM 2533 N N . GLY A 1 336 ? 48.891 0.288 -7.365 1.00 41.82 315 GLY A N 1
ATOM 2534 C CA . GLY A 1 336 ? 48.648 1.697 -7.154 1.00 42.98 315 GLY A CA 1
ATOM 2535 C C . GLY A 1 336 ? 47.281 2.145 -7.660 1.00 46.38 315 GLY A C 1
ATOM 2536 O O . GLY A 1 336 ? 46.847 3.227 -7.279 1.00 46.11 315 GLY A O 1
ATOM 2537 N N . THR A 1 337 ? 46.613 1.379 -8.561 1.00 42.52 316 THR A N 1
ATOM 2538 C CA . THR A 1 337 ? 45.258 1.745 -9.018 1.00 43.30 316 THR A CA 1
ATOM 2539 C C . THR A 1 337 ? 44.287 1.922 -7.849 1.00 45.26 316 THR A C 1
ATOM 2540 O O . THR A 1 337 ? 44.129 1.024 -7.014 1.00 42.04 316 THR A O 1
ATOM 2544 N N . GLU A 1 338 ? 43.633 3.070 -7.797 1.00 43.42 317 GLU A N 1
ATOM 2545 C CA . GLU A 1 338 ? 42.682 3.381 -6.724 1.00 41.75 317 GLU A CA 1
ATOM 2546 C C . GLU A 1 338 ? 41.241 3.058 -7.166 1.00 42.20 317 GLU A C 1
ATOM 2547 O O . GLU A 1 338 ? 40.816 3.501 -8.229 1.00 40.70 317 GLU A O 1
ATOM 2553 N N . LEU A 1 339 ? 40.496 2.313 -6.323 1.00 39.04 318 LEU A N 1
ATOM 2554 C CA . LEU A 1 339 ? 39.095 1.928 -6.541 1.00 38.88 318 LEU A CA 1
ATOM 2555 C C . LEU A 1 339 ? 38.271 2.361 -5.331 1.00 41.22 318 LEU A C 1
ATOM 2556 O O . LEU A 1 339 ? 38.808 2.588 -4.250 1.00 37.44 318 LEU A O 1
ATOM 2561 N N . LEU A 1 340 ? 36.955 2.415 -5.504 1.00 38.32 319 LEU A N 1
ATOM 2562 C CA . LEU A 1 340 ? 36.062 2.801 -4.442 1.00 37.06 319 LEU A CA 1
ATOM 2563 C C . LEU A 1 340 ? 35.168 1.672 -3.990 1.00 37.89 319 LEU A C 1
ATOM 2564 O O . LEU A 1 340 ? 34.592 0.930 -4.795 1.00 36.55 319 LEU A O 1
ATOM 2569 N N . LEU A 1 341 ? 34.980 1.603 -2.697 1.00 34.54 320 LEU A N 1
ATOM 2570 C CA . LEU A 1 341 ? 33.976 0.750 -2.091 1.00 33.75 320 LEU A CA 1
ATOM 2571 C C . LEU A 1 341 ? 32.573 1.450 -2.224 1.00 35.99 320 LEU A C 1
ATOM 2572 O O . LEU A 1 341 ? 32.512 2.632 -2.622 1.00 35.21 320 LEU A O 1
ATOM 2577 N N . PRO A 1 342 ? 31.457 0.749 -1.927 1.00 34.74 321 PRO A N 1
ATOM 2578 C CA . PRO A 1 342 ? 30.123 1.361 -2.129 1.00 36.00 321 PRO A CA 1
ATOM 2579 C C . PRO A 1 342 ? 29.864 2.655 -1.318 1.00 37.09 321 PRO A C 1
ATOM 2580 O O . PRO A 1 342 ? 29.099 3.534 -1.747 1.00 35.00 321 PRO A O 1
ATOM 2584 N N . ASP A 1 343 ? 30.503 2.770 -0.149 1.00 34.78 322 ASP A N 1
ATOM 2585 C CA . ASP A 1 343 ? 30.390 3.960 0.722 1.00 37.31 322 ASP A CA 1
ATOM 2586 C C . ASP A 1 343 ? 31.475 5.049 0.438 1.00 37.84 322 ASP A C 1
ATOM 2587 O O . ASP A 1 343 ? 31.615 6.037 1.181 1.00 37.21 322 ASP A O 1
ATOM 2592 N N . ALA A 1 344 ? 32.245 4.823 -0.644 1.00 34.77 323 ALA A N 1
ATOM 2593 C CA . ALA A 1 344 ? 33.284 5.658 -1.203 1.00 34.90 323 ALA A CA 1
ATOM 2594 C C . ALA A 1 344 ? 34.612 5.639 -0.412 1.00 40.36 323 ALA A C 1
ATOM 2595 O O . ALA A 1 344 ? 35.475 6.425 -0.737 1.00 39.92 323 ALA A O 1
ATOM 2597 N N . GLN A 1 345 ? 34.863 4.630 0.443 1.00 38.41 324 GLN A N 1
ATOM 2598 C CA . GLN A 1 345 ? 36.200 4.447 1.028 1.00 39.76 324 GLN A CA 1
ATOM 2599 C C . GLN A 1 345 ? 37.094 3.966 -0.105 1.00 40.91 324 GLN A C 1
ATOM 2600 O O . GLN A 1 345 ? 36.609 3.271 -1.002 1.00 36.59 324 GLN A O 1
ATOM 2606 N N . LEU A 1 346 ? 38.343 4.402 -0.124 1.00 40.07 325 LEU A N 1
ATOM 2607 C CA . LEU A 1 346 ? 39.242 4.081 -1.235 1.00 43.50 325 LEU A CA 1
ATOM 2608 C C . LEU A 1 346 ? 40.043 2.818 -0.925 1.00 45.52 325 LEU A C 1
ATOM 2609 O O . LEU A 1 346 ? 40.433 2.609 0.227 1.00 43.85 325 LEU A O 1
ATOM 2614 N N . VAL A 1 347 ? 40.264 1.968 -1.931 1.00 41.18 326 VAL A N 1
ATOM 2615 C CA . VAL A 1 347 ? 41.161 0.819 -1.793 1.00 40.67 326 VAL A CA 1
ATOM 2616 C C . VAL A 1 347 ? 42.227 1.033 -2.841 1.00 42.40 326 VAL A C 1
ATOM 2617 O O . VAL A 1 347 ? 41.962 1.701 -3.837 1.00 43.09 326 VAL A O 1
ATOM 2621 N N . ARG A 1 348 ? 43.452 0.562 -2.590 1.00 35.96 327 ARG A N 1
ATOM 2622 C CA . ARG A 1 348 ? 44.515 0.694 -3.575 1.00 36.66 327 ARG A CA 1
ATOM 2623 C C . ARG A 1 348 ? 45.058 -0.678 -3.910 1.00 37.69 327 ARG A C 1
ATOM 2624 O O . ARG A 1 348 ? 45.419 -1.423 -3.009 1.00 34.52 327 ARG A O 1
ATOM 2632 N N . VAL A 1 349 ? 45.155 -0.998 -5.200 1.00 37.76 328 VAL A N 1
ATOM 2633 C CA . VAL A 1 349 ? 45.782 -2.262 -5.642 1.00 35.62 328 VAL A CA 1
ATOM 2634 C C . VAL A 1 349 ? 47.244 -2.295 -5.132 1.00 38.63 328 VAL A C 1
ATOM 2635 O O . VAL A 1 349 ? 47.967 -1.335 -5.287 1.00 39.90 328 VAL A O 1
ATOM 2639 N N . HIS A 1 350 ? 47.634 -3.393 -4.501 1.00 36.60 329 HIS A N 1
ATOM 2640 C CA . HIS A 1 350 ? 48.948 -3.607 -3.902 1.00 36.17 329 HIS A CA 1
ATOM 2641 C C . HIS A 1 350 ? 49.552 -4.929 -4.346 1.00 37.90 329 HIS A C 1
ATOM 2642 O O . HIS A 1 350 ? 48.845 -5.919 -4.577 1.00 35.04 329 HIS A O 1
ATOM 2649 N N . SER A 1 351 ? 50.895 -4.939 -4.433 1.00 36.26 330 SER A N 1
ATOM 2650 C CA . SER A 1 351 ? 51.679 -6.142 -4.747 1.00 35.08 330 SER A CA 1
ATOM 2651 C C . SER A 1 351 ? 51.437 -7.246 -3.678 1.00 37.44 330 SER A C 1
ATOM 2652 O O . SER A 1 351 ? 51.110 -6.952 -2.520 1.00 34.25 330 SER A O 1
ATOM 2655 N N . LEU A 1 352 ? 51.519 -8.504 -4.105 1.00 33.74 331 LEU A N 1
ATOM 2656 C CA . LEU A 1 352 ? 51.515 -9.656 -3.239 1.00 32.07 331 LEU A CA 1
ATOM 2657 C C . LEU A 1 352 ? 52.880 -10.327 -3.290 1.00 36.10 331 LEU A C 1
ATOM 2658 O O . LEU A 1 352 ? 53.520 -10.338 -4.340 1.00 33.99 331 LEU A O 1
ATOM 2663 N N . PRO A 1 353 ? 53.303 -11.007 -2.209 1.00 32.77 332 PRO A N 1
ATOM 2664 C CA . PRO A 1 353 ? 52.726 -10.976 -0.859 1.00 31.14 332 PRO A CA 1
ATOM 2665 C C . PRO A 1 353 ? 52.939 -9.566 -0.302 1.00 32.76 332 PRO A C 1
ATOM 2666 O O . PRO A 1 353 ? 53.750 -8.778 -0.844 1.00 30.42 332 PRO A O 1
ATOM 2670 N N . PHE A 1 354 ? 52.186 -9.222 0.737 1.00 29.61 333 PHE A N 1
ATOM 2671 C CA . PHE A 1 354 ? 52.335 -7.911 1.395 1.00 30.10 333 PHE A CA 1
ATOM 2672 C C . PHE A 1 354 ? 53.587 -7.873 2.213 1.00 36.16 333 PHE A C 1
ATOM 2673 O O . PHE A 1 354 ? 54.197 -6.832 2.336 1.00 37.03 333 PHE A O 1
ATOM 2681 N N . VAL A 1 355 ? 53.914 -8.988 2.827 1.00 35.22 334 VAL A N 1
ATOM 2682 C CA . VAL A 1 355 ? 55.071 -9.233 3.690 1.00 37.68 334 VAL A CA 1
ATOM 2683 C C . VAL A 1 355 ? 55.831 -10.443 3.190 1.00 46.17 334 VAL A C 1
ATOM 2684 O O . VAL A 1 355 ? 57.058 -10.370 3.124 1.00 46.65 334 VAL A O 1
#

Nearest PDB structures (foldseek):
  3ttg-assembly1_A  TM=1.003E+00  e=2.473E-76  Leptospirillum rubarum
  1yx2-assembly1_A  TM=8.743E-01  e=6.631E-26  Bacillus subtilis
  4pab-assembly2_B  TM=8.545E-01  e=3.689E-24  Rattus norvegicus
  4paa-assembly2_B  TM=8.610E-01  e=7.207E-24  Rattus norvegicus
  5l46-assembly2_B  TM=8.460E-01  e=1.817E-22  Homo sapiens

Sequence (333 aa):
NLYFQGLTEVSDTRIAHKKFGLFYPSVSRPSIFVEGEDRKNFLQGIASQDILKQDEKSLSYSFFLNPKARILFDAWCCGNFEDKIALFPPAGTREEFVNHLKKYLFFRTKAKITDSDHFREIRLVGPETISSVLLSLFDNNFSGSSFRLKNGGYVLIHPTSFQHNLDVGLQADLFIPIDQFETTQKSLEDFTSNKGGVLLDESSYLAYLTEKGIPLFPSELNDSFFPAEAGLDSVGVSYNKGCYVGQEPVTRLKFQGHLNRSLAGFRLEGPKEFPVTLFNPKDGNEAGILTRTSSSDILGSGIGLGYIKRNFSENGTELLLPDAQLVRVHSLPFV

Radius of gyration: 20.41 Å; Cα contacts (8 Å, |Δi|>4): 772; chains: 1; bounding box: 35×62×52 Å

CATH classification: 3.30.1360.120

Foldseek 3Di:
DADLPAAVVQPQLVLCAAAKEKEFDPFFFKKKKKAFPQRQVLVCAFWQDNSPVDDQFFKAKTFGAAQQQAGAWIWIWHHDDRMIITGTDTPCQPVVVVSSVVSCDPPRTMDMDIHPFWGKMKMFYDCRQVLVVVVADDGDDERGWQHPQDWIKGWHHLAFFLRDRLGTMMMTTHGPVCVVVVVVSVVVVCVVVVHYYDYPQNVVLSCLLQVHDDPPQAGHRVDHCVQARGCVRHHDLPDDHYRNNVNNNCCVPPNDRFKHKFKKWFAAPPDPFFFWAQPPPRHTFWTWRDWHDDVVSSGIMTMTMGTPVQQDFQRWIATPVGGIMTTHDPNND